Protein AF-A0AAU9J4I8-F1 (afdb_monomer_lite)

Foldseek 3Di:
DDDDDPDDPPPPPPPPVVVVVVVVVVVVVVVVVVVVVVVVVVVVVVVVVVVVVVVVVVVVVVVVVVVVVVVVVVVVVVVVVVVVVPPDDDDDDDPDVVVVVVVVVVVVVVVVVVVVVVVVVVVVVVVVVVVVVVVVVVVVVVVVVVVVVVVVVVVVVVVVVVVVVVVVVVVVVVVVCCCVPPVVVVVVVVVVVVVVVVVVVVVVVVVVVVVVVPDPPDPDDDDDDDDDDDDDDDDDDDDDDDDDDDDDPDPPPDPPDDDDDDDDDDDPDDDDDDDDDDDDDDDDDDDDDDDDDDDDDDDDDDDDPPDDDDPPDDDPPVPDD

Radius of gyration: 53.07 Å; chains: 1; bounding box: 119×91×148 Å

Structure (mmCIF, N/CA/C/O backbone):
data_AF-A0AAU9J4I8-F1
#
_entry.id   AF-A0AAU9J4I8-F1
#
loop_
_atom_site.group_PDB
_atom_site.id
_atom_site.type_symbol
_atom_site.label_atom_id
_atom_site.label_alt_id
_atom_site.label_comp_id
_atom_site.label_asym_id
_atom_site.label_entity_id
_atom_site.label_seq_id
_atom_site.pdbx_PDB_ins_code
_atom_site.Cartn_x
_atom_site.Cartn_y
_atom_site.Cartn_z
_atom_site.occupancy
_atom_site.B_iso_or_equiv
_atom_site.auth_seq_id
_atom_site.auth_comp_id
_atom_site.auth_asym_id
_atom_site.auth_atom_id
_atom_site.pdbx_PDB_model_num
ATOM 1 N N . MET A 1 1 ? 49.427 -38.115 -49.836 1.00 41.81 1 MET A N 1
A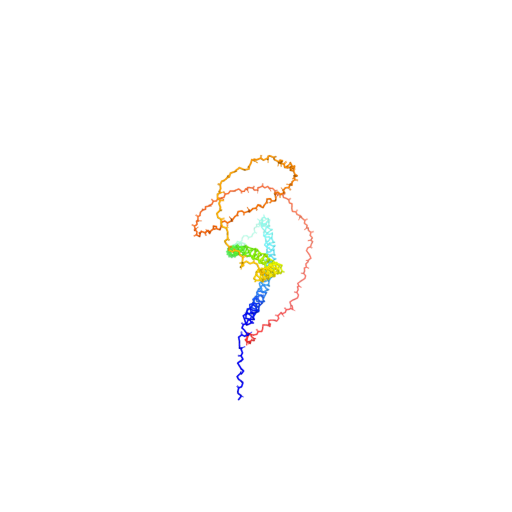TOM 2 C CA . MET A 1 1 ? 48.384 -37.080 -49.974 1.00 41.81 1 MET A CA 1
ATOM 3 C C . MET A 1 1 ? 47.528 -37.186 -48.731 1.00 41.81 1 MET A C 1
ATOM 5 O O . MET A 1 1 ? 46.551 -37.917 -48.728 1.00 41.81 1 MET A O 1
ATOM 9 N N . GLU A 1 2 ? 47.991 -36.561 -47.655 1.00 38.88 2 GLU A N 1
ATOM 10 C CA . GLU A 1 2 ? 47.257 -36.417 -46.399 1.00 38.88 2 GLU A CA 1
ATOM 11 C C . GLU A 1 2 ? 46.758 -34.975 -46.391 1.00 38.88 2 GLU A C 1
ATOM 13 O O . GLU A 1 2 ? 47.548 -34.040 -46.511 1.00 38.88 2 GLU A O 1
ATOM 18 N N . SER A 1 3 ? 45.442 -34.805 -46.421 1.00 50.66 3 SER A N 1
ATOM 19 C CA . SER A 1 3 ? 44.789 -33.503 -46.370 1.00 50.66 3 SER A CA 1
ATOM 20 C C . SER A 1 3 ? 44.394 -33.223 -44.927 1.00 50.66 3 SER A C 1
ATOM 22 O O . SER A 1 3 ? 43.387 -33.751 -44.452 1.00 50.66 3 SER A O 1
ATOM 24 N N . ASP A 1 4 ? 45.203 -32.398 -44.265 1.00 52.28 4 ASP A N 1
ATOM 25 C CA . ASP A 1 4 ? 44.882 -31.747 -42.999 1.00 52.28 4 ASP A CA 1
ATOM 26 C C . ASP A 1 4 ? 43.655 -30.846 -43.182 1.00 52.28 4 ASP A C 1
ATOM 28 O O . ASP A 1 4 ? 43.697 -29.817 -43.859 1.00 52.28 4 ASP A O 1
ATOM 32 N N . LEU A 1 5 ? 42.541 -31.250 -42.574 1.00 52.25 5 LEU A N 1
ATOM 33 C CA . LEU A 1 5 ? 41.371 -30.408 -42.362 1.00 52.25 5 LEU A CA 1
ATOM 34 C C . LEU A 1 5 ? 41.479 -29.810 -40.959 1.00 52.25 5 LEU A C 1
ATOM 36 O O . LEU A 1 5 ? 40.995 -30.381 -39.984 1.00 52.25 5 LEU A O 1
ATOM 40 N N . SER A 1 6 ? 42.133 -28.654 -40.860 1.00 49.31 6 SER A N 1
ATOM 41 C CA . SER A 1 6 ? 42.072 -27.805 -39.672 1.00 49.31 6 SER A CA 1
ATOM 42 C C . SER A 1 6 ? 40.659 -27.229 -39.549 1.00 49.31 6 SER A C 1
ATOM 44 O O . SER A 1 6 ? 40.281 -26.320 -40.292 1.00 49.31 6 SER A O 1
ATOM 46 N N . PHE A 1 7 ? 39.870 -27.801 -38.642 1.00 51.56 7 PHE A N 1
ATOM 47 C CA . PHE A 1 7 ? 38.553 -27.307 -38.256 1.00 51.56 7 PHE A CA 1
ATOM 48 C C . PHE A 1 7 ? 38.744 -26.088 -37.342 1.00 51.56 7 PHE A C 1
ATOM 50 O O . PHE A 1 7 ? 39.303 -26.198 -36.253 1.00 51.56 7 PHE A O 1
ATOM 57 N N . ASP A 1 8 ? 38.352 -24.914 -37.827 1.00 49.00 8 ASP A N 1
ATOM 58 C CA . ASP A 1 8 ? 38.457 -23.645 -37.109 1.00 49.00 8 ASP A CA 1
ATOM 59 C C . ASP A 1 8 ? 37.312 -23.542 -36.079 1.00 49.00 8 ASP A C 1
ATOM 61 O O . ASP A 1 8 ? 36.172 -23.217 -36.412 1.00 49.00 8 ASP A O 1
ATOM 65 N N . GLU A 1 9 ? 37.601 -23.878 -34.817 1.00 51.19 9 GLU A N 1
ATOM 66 C CA . GLU A 1 9 ? 36.662 -23.851 -33.677 1.00 51.19 9 GLU A CA 1
ATOM 67 C C . GLU A 1 9 ? 36.343 -22.434 -33.152 1.00 51.19 9 GLU A C 1
ATOM 69 O O . GLU A 1 9 ? 35.672 -22.271 -32.133 1.00 51.19 9 GLU A O 1
ATOM 74 N N . SER A 1 10 ? 36.774 -21.370 -33.830 1.00 50.25 10 SER A N 1
ATOM 75 C CA . SER A 1 10 ? 36.679 -20.007 -33.289 1.00 50.25 10 SER A CA 1
ATOM 76 C C . SER A 1 10 ? 35.316 -19.306 -33.468 1.00 50.25 10 SER A C 1
ATOM 78 O O . SER A 1 10 ? 35.136 -18.187 -32.988 1.00 50.25 10 SER A O 1
ATOM 80 N N . SER A 1 11 ? 34.310 -19.947 -34.083 1.00 47.94 11 SER A N 1
ATOM 81 C CA . SER A 1 11 ? 33.032 -19.288 -34.434 1.00 47.94 11 SER A CA 1
ATOM 82 C C . SER A 1 11 ? 31.837 -19.544 -33.490 1.00 47.94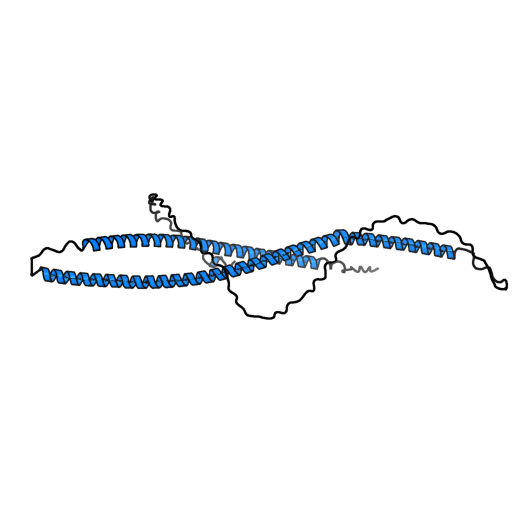 11 SER A C 1
ATOM 84 O O . SER A 1 11 ? 30.750 -19.025 -33.751 1.00 47.94 11 SER A O 1
ATOM 86 N N . PHE A 1 12 ? 31.981 -20.298 -32.393 1.00 47.97 12 PHE A N 1
ATOM 87 C CA . PHE A 1 12 ? 30.845 -20.688 -31.525 1.00 47.97 12 PHE A CA 1
ATOM 88 C C . PHE A 1 12 ? 30.787 -19.989 -30.147 1.00 47.97 12 PHE A C 1
ATOM 90 O O . PHE A 1 12 ? 30.071 -20.430 -29.253 1.00 47.97 12 PHE A O 1
ATOM 97 N N . GLY A 1 13 ? 31.509 -18.879 -29.959 1.00 48.59 13 GLY A N 1
ATOM 98 C CA . GLY A 1 13 ? 31.655 -18.222 -28.647 1.00 48.59 13 GLY A CA 1
ATOM 99 C C . GLY A 1 13 ? 30.624 -17.145 -28.270 1.00 48.59 13 GLY A C 1
ATOM 100 O O . GLY A 1 13 ? 30.670 -16.652 -27.149 1.00 48.59 13 GLY A O 1
ATOM 101 N N . PHE A 1 14 ? 29.704 -16.745 -29.160 1.00 47.91 14 PHE A N 1
ATOM 102 C CA . PHE A 1 14 ? 28.841 -15.566 -28.925 1.00 47.91 14 PHE A CA 1
ATOM 103 C C . PHE A 1 14 ? 27.408 -15.861 -28.429 1.00 47.91 14 PHE A C 1
ATOM 105 O O . PHE A 1 14 ? 26.709 -14.923 -28.054 1.00 47.91 14 PHE A O 1
ATOM 112 N N . SER A 1 15 ? 26.967 -17.127 -28.381 1.00 53.03 15 SER A N 1
ATOM 113 C CA . SER A 1 15 ? 25.598 -17.497 -27.944 1.00 53.03 15 SER A CA 1
ATOM 114 C C . SER A 1 15 ? 25.484 -17.772 -26.440 1.00 53.03 15 SER A C 1
ATOM 116 O O . SER A 1 15 ? 24.487 -17.418 -25.821 1.00 53.03 15 SER A O 1
ATOM 118 N N . GLN A 1 16 ? 26.517 -18.352 -25.817 1.00 55.66 16 GLN A N 1
ATOM 119 C CA . GLN A 1 16 ? 26.412 -18.883 -24.448 1.00 55.66 16 GLN A CA 1
ATOM 120 C C . GLN A 1 16 ? 26.160 -17.825 -23.363 1.00 55.66 16 GLN A C 1
ATOM 122 O O . GLN A 1 16 ? 25.514 -18.132 -22.366 1.00 55.66 16 GLN A O 1
ATOM 127 N N . GLY A 1 17 ? 26.646 -16.591 -23.535 1.00 57.78 17 GLY A N 1
ATOM 128 C CA . GLY A 1 17 ? 26.452 -15.524 -22.544 1.00 57.78 17 GLY A CA 1
ATOM 129 C C . GLY A 1 17 ? 25.010 -15.014 -22.478 1.00 57.78 17 GLY A C 1
ATOM 130 O O . GLY A 1 17 ? 24.476 -14.811 -21.393 1.00 57.78 17 GLY A O 1
ATOM 131 N N . VAL A 1 18 ? 24.355 -14.876 -23.636 1.00 61.72 18 VAL A N 1
ATOM 132 C CA . VAL A 1 18 ? 22.963 -14.402 -23.729 1.00 61.72 18 VAL A CA 1
ATOM 133 C C . VAL A 1 18 ? 21.996 -15.466 -23.207 1.00 61.72 18 VAL A C 1
ATOM 135 O O . VAL A 1 18 ? 21.042 -15.147 -22.499 1.00 61.72 18 VAL A O 1
ATOM 138 N N . ASP A 1 19 ? 22.281 -16.735 -23.500 1.00 73.62 19 ASP A N 1
ATOM 139 C CA . ASP A 1 19 ? 21.485 -17.861 -23.012 1.00 73.62 19 ASP A CA 1
ATOM 140 C C . ASP A 1 19 ? 21.612 -18.022 -21.487 1.00 73.62 19 ASP A C 1
ATOM 142 O O . ASP A 1 19 ? 20.628 -18.314 -20.807 1.00 73.62 19 ASP A O 1
ATOM 146 N N . HIS A 1 20 ? 22.796 -17.769 -20.919 1.00 74.88 20 HIS A N 1
ATOM 147 C CA . HIS A 1 20 ? 23.019 -17.836 -19.474 1.00 74.88 20 HIS A CA 1
ATOM 148 C C . HIS A 1 20 ? 22.271 -16.730 -18.708 1.00 74.88 20 HIS A C 1
ATOM 150 O O . HIS A 1 20 ? 21.687 -17.000 -17.655 1.00 74.88 20 HIS A O 1
ATOM 156 N N . ASP A 1 21 ? 22.246 -15.502 -19.231 1.00 83.62 21 ASP A N 1
ATOM 157 C CA . ASP A 1 21 ? 21.494 -14.397 -18.623 1.00 83.62 21 ASP A CA 1
ATOM 158 C C . ASP A 1 21 ? 19.979 -14.642 -18.680 1.00 83.62 21 ASP A C 1
ATOM 160 O O . ASP A 1 21 ? 19.282 -14.426 -17.688 1.00 83.62 21 ASP A O 1
ATOM 164 N N . LEU A 1 22 ? 19.475 -15.193 -19.790 1.00 86.69 22 LEU A N 1
ATOM 165 C CA . LEU A 1 22 ? 18.064 -15.560 -19.928 1.00 86.69 22 LEU A CA 1
ATOM 166 C C . LEU A 1 22 ? 17.663 -16.689 -18.965 1.00 86.69 22 LEU A C 1
ATOM 168 O O . LEU A 1 22 ? 16.592 -16.647 -18.358 1.00 86.69 22 LEU A O 1
ATOM 172 N N . ILE A 1 23 ? 18.519 -17.701 -18.796 1.00 88.75 23 ILE A N 1
ATOM 173 C CA . ILE A 1 23 ? 18.285 -18.786 -17.832 1.00 88.75 23 ILE A CA 1
ATOM 174 C C . ILE A 1 23 ? 18.239 -18.227 -16.407 1.00 88.75 23 ILE A C 1
ATOM 176 O O . ILE A 1 23 ? 17.365 -18.614 -15.628 1.00 88.75 23 ILE A O 1
ATOM 180 N N . LYS A 1 24 ? 19.135 -17.295 -16.070 1.00 91.06 24 LYS A N 1
ATOM 181 C CA . LYS A 1 24 ? 19.146 -16.641 -14.760 1.00 91.06 24 LYS A CA 1
ATOM 182 C C . LYS A 1 24 ? 17.864 -15.837 -14.519 1.00 91.06 24 LYS A C 1
ATOM 184 O O . LYS A 1 24 ? 17.240 -16.010 -13.475 1.00 91.06 24 LYS A O 1
ATOM 189 N N . GLU A 1 25 ? 17.422 -15.052 -15.502 1.00 92.62 25 GLU A N 1
ATOM 190 C CA . GLU A 1 25 ? 16.162 -14.300 -15.434 1.00 92.62 25 GLU A CA 1
ATOM 191 C C . GLU A 1 25 ? 14.950 -15.231 -15.243 1.00 92.62 25 GLU A C 1
ATOM 193 O O . GLU A 1 25 ? 14.076 -14.965 -14.420 1.00 92.62 25 GLU A O 1
ATOM 198 N N . LEU A 1 26 ? 14.907 -16.376 -15.932 1.00 92.31 26 LEU A N 1
ATOM 199 C CA . LEU A 1 26 ? 13.832 -17.363 -15.770 1.00 92.31 26 LEU A CA 1
ATOM 200 C C . LEU A 1 26 ? 13.809 -18.004 -14.376 1.00 92.31 26 LEU A C 1
ATOM 202 O O . LEU A 1 26 ? 12.728 -18.268 -13.838 1.00 92.31 26 LEU A O 1
ATOM 206 N N . VAL A 1 27 ? 14.978 -18.261 -13.787 1.00 93.31 27 VAL A N 1
ATOM 207 C CA . VAL A 1 27 ? 15.088 -18.775 -12.414 1.00 93.31 27 VAL A CA 1
ATOM 208 C C . VAL A 1 27 ? 14.599 -17.728 -11.413 1.00 93.31 27 VAL A C 1
ATOM 210 O O . VAL A 1 27 ? 13.781 -18.057 -10.552 1.00 93.31 27 VAL A O 1
ATOM 213 N N . GLU A 1 28 ? 15.015 -16.470 -11.569 1.00 94.94 28 GLU A N 1
ATOM 214 C CA . GLU A 1 28 ? 14.561 -15.357 -10.726 1.00 94.94 28 GLU A CA 1
ATOM 215 C C . GLU A 1 28 ? 13.041 -15.148 -10.844 1.00 94.94 28 GLU A C 1
ATOM 217 O O . GLU A 1 28 ? 12.348 -15.062 -9.831 1.00 94.94 28 GLU A O 1
ATOM 222 N N . LEU A 1 29 ? 12.474 -15.181 -12.056 1.00 93.88 29 LEU A N 1
ATOM 223 C CA . LEU A 1 29 ? 11.024 -15.088 -12.271 1.00 93.88 29 LEU A CA 1
ATOM 224 C C . LEU A 1 29 ? 10.254 -16.245 -11.622 1.00 93.88 29 LEU A C 1
ATOM 226 O O . LEU A 1 29 ? 9.166 -16.039 -11.073 1.00 93.88 29 LEU A O 1
ATOM 230 N N . ARG A 1 30 ? 10.800 -17.467 -11.664 1.00 94.25 30 ARG A N 1
ATOM 231 C CA . ARG A 1 30 ? 10.201 -18.623 -10.984 1.00 94.25 30 ARG A CA 1
ATOM 232 C C . ARG A 1 30 ? 10.220 -18.435 -9.468 1.00 94.25 30 ARG A C 1
ATOM 234 O O . ARG A 1 30 ? 9.209 -18.719 -8.827 1.00 94.25 30 ARG A O 1
ATOM 241 N N . GLN A 1 31 ? 11.324 -17.944 -8.910 1.00 95.31 31 GLN A N 1
ATOM 242 C CA . GLN A 1 31 ? 11.437 -17.673 -7.478 1.00 95.31 31 GLN A CA 1
ATOM 243 C C . GLN A 1 31 ? 10.453 -16.583 -7.040 1.00 95.31 31 GLN A C 1
ATOM 245 O O . GLN A 1 31 ? 9.646 -16.817 -6.145 1.00 95.31 31 GLN A O 1
ATOM 250 N N . MET A 1 32 ? 10.410 -15.462 -7.762 1.00 93.88 32 MET A N 1
ATOM 251 C CA . MET A 1 32 ? 9.464 -14.368 -7.516 1.00 93.88 32 MET A CA 1
ATOM 252 C C . MET A 1 32 ? 8.004 -14.834 -7.572 1.00 93.88 32 MET A C 1
ATOM 254 O O . MET A 1 32 ? 7.160 -14.368 -6.804 1.00 93.88 32 MET A O 1
ATOM 258 N N . ARG A 1 33 ? 7.679 -15.772 -8.471 1.00 94.50 33 ARG A N 1
ATOM 259 C CA . ARG A 1 33 ? 6.347 -16.382 -8.523 1.00 94.50 33 ARG A CA 1
ATOM 260 C C . ARG A 1 33 ? 6.061 -17.230 -7.281 1.00 94.50 33 ARG A C 1
ATOM 262 O O . ARG A 1 33 ? 4.964 -17.119 -6.738 1.00 94.50 33 ARG A O 1
ATOM 269 N N . GLY A 1 34 ? 7.024 -18.032 -6.827 1.00 95.88 34 GLY A N 1
ATOM 270 C CA . GLY A 1 34 ? 6.907 -18.806 -5.588 1.00 95.88 34 GLY A CA 1
ATOM 271 C C . GLY A 1 34 ? 6.694 -17.910 -4.365 1.00 95.88 34 GLY A C 1
ATOM 272 O O . GLY A 1 34 ? 5.760 -18.130 -3.593 1.00 95.88 34 GLY A O 1
ATOM 273 N N . ASP A 1 35 ? 7.480 -16.839 -4.250 1.00 93.62 35 ASP A N 1
ATOM 274 C CA . ASP A 1 35 ? 7.366 -15.859 -3.167 1.00 93.62 35 ASP A CA 1
ATOM 275 C C . ASP A 1 35 ? 6.008 -15.150 -3.194 1.00 93.62 35 ASP A C 1
ATOM 277 O O . ASP A 1 35 ? 5.354 -14.997 -2.160 1.00 93.62 35 ASP A O 1
ATOM 281 N N . ARG A 1 36 ? 5.517 -14.790 -4.387 1.00 95.94 36 ARG A N 1
ATOM 282 C CA . ARG A 1 36 ? 4.176 -14.218 -4.563 1.00 95.94 36 ARG A CA 1
ATOM 283 C C . ARG A 1 36 ? 3.076 -15.183 -4.123 1.00 95.94 36 ARG A C 1
ATOM 285 O O . ARG A 1 36 ? 2.135 -14.762 -3.456 1.00 95.94 36 ARG A O 1
ATOM 292 N N . GLU A 1 37 ? 3.158 -16.456 -4.498 1.00 95.31 37 GLU A N 1
ATOM 293 C CA . GLU A 1 37 ? 2.171 -17.470 -4.107 1.00 95.31 37 GLU A CA 1
ATOM 294 C C . GLU A 1 37 ? 2.203 -17.742 -2.592 1.00 95.31 37 GLU A C 1
ATOM 296 O O . GLU A 1 37 ? 1.152 -17.941 -1.978 1.00 95.31 37 GLU A O 1
ATOM 301 N N . SER A 1 38 ? 3.384 -17.695 -1.970 1.00 95.00 38 SER A N 1
ATOM 302 C CA . SER A 1 38 ? 3.546 -17.762 -0.512 1.00 95.00 38 SER A CA 1
ATOM 303 C C . SER A 1 38 ? 2.905 -16.556 0.188 1.00 95.00 38 SER A C 1
ATOM 305 O O . SER A 1 38 ? 2.094 -16.719 1.102 1.00 95.00 38 SER A O 1
ATOM 307 N N . LEU A 1 39 ? 3.171 -15.340 -0.301 1.00 95.44 39 LEU A N 1
ATOM 308 C CA . LEU A 1 39 ? 2.569 -14.104 0.211 1.00 95.44 39 LEU A CA 1
ATOM 309 C C . LEU A 1 39 ? 1.044 -14.084 0.070 1.00 95.44 39 LEU A C 1
ATOM 311 O O . LEU A 1 39 ? 0.347 -13.601 0.958 1.00 95.44 39 LEU A O 1
ATOM 315 N N . LEU A 1 40 ? 0.501 -14.621 -1.023 1.00 95.75 40 LEU A N 1
ATOM 316 C CA . LEU A 1 40 ? -0.949 -14.731 -1.195 1.00 95.75 40 LEU A CA 1
ATOM 317 C C . LEU A 1 40 ? -1.574 -15.679 -0.165 1.00 95.75 40 LEU A C 1
ATOM 319 O O . LEU A 1 40 ? -2.627 -15.361 0.388 1.00 95.75 40 LEU A O 1
ATOM 323 N N . ARG A 1 41 ? -0.918 -16.808 0.136 1.00 95.06 41 ARG A N 1
ATOM 324 C CA . ARG A 1 41 ? -1.380 -17.744 1.173 1.00 95.06 41 ARG A CA 1
ATOM 325 C C . ARG A 1 41 ? -1.359 -17.112 2.563 1.00 95.06 41 ARG A C 1
ATOM 327 O O . ARG A 1 41 ? -2.353 -17.201 3.281 1.00 95.06 41 ARG A O 1
ATOM 334 N N . THR A 1 42 ? -0.274 -16.429 2.928 1.00 93.94 42 THR A N 1
ATOM 335 C CA . THR A 1 42 ? -0.174 -15.754 4.235 1.00 93.94 42 THR A CA 1
ATOM 336 C C . THR A 1 42 ? -1.160 -14.593 4.357 1.00 93.94 42 THR A C 1
ATOM 338 O O . THR A 1 42 ? -1.804 -14.443 5.393 1.00 93.94 42 THR A O 1
ATOM 341 N N . ASN A 1 43 ? -1.367 -13.815 3.291 1.00 96.31 43 ASN A N 1
ATOM 342 C CA . ASN A 1 43 ? -2.380 -12.760 3.266 1.00 96.31 43 ASN A CA 1
ATOM 343 C C . ASN A 1 43 ? -3.796 -13.327 3.466 1.00 96.31 43 ASN A C 1
ATOM 345 O O . ASN A 1 43 ? -4.541 -12.829 4.308 1.00 96.31 43 ASN A O 1
ATOM 349 N N . HIS A 1 44 ? -4.143 -14.414 2.768 1.00 94.81 44 HIS A N 1
ATOM 350 C CA . HIS A 1 44 ? -5.440 -15.073 2.930 1.00 94.81 44 HIS A CA 1
ATOM 351 C C . HIS A 1 44 ? -5.662 -15.596 4.359 1.00 94.81 44 HIS A C 1
ATOM 353 O O . HIS A 1 44 ? -6.756 -15.460 4.916 1.00 94.81 44 HIS A O 1
ATOM 359 N N . TYR A 1 45 ? -4.611 -16.136 4.979 1.00 96.38 45 TYR A N 1
ATOM 360 C CA . TYR A 1 45 ? -4.635 -16.547 6.380 1.00 96.38 45 TYR A CA 1
ATOM 361 C C . TYR A 1 45 ? -4.923 -15.367 7.318 1.00 96.38 45 TYR A C 1
ATOM 363 O O . TYR A 1 45 ? -5.853 -15.437 8.123 1.00 96.38 45 TYR A O 1
ATOM 371 N N . TYR A 1 46 ? -4.201 -14.251 7.178 1.00 96.06 46 TYR A N 1
ATOM 372 C CA . TYR A 1 46 ? -4.438 -13.065 8.005 1.00 96.06 46 TYR A CA 1
ATOM 373 C C . TYR A 1 46 ? -5.817 -12.443 7.770 1.00 96.06 46 TYR A C 1
ATOM 375 O O . TYR A 1 46 ? -6.463 -12.030 8.729 1.00 96.06 46 TYR A O 1
ATOM 383 N N . ALA A 1 47 ? -6.309 -12.427 6.529 1.00 93.44 47 ALA A N 1
ATOM 384 C CA . ALA A 1 47 ? -7.661 -11.970 6.220 1.00 93.44 47 ALA A CA 1
ATOM 385 C C . ALA A 1 47 ? -8.727 -12.822 6.932 1.00 93.44 47 ALA A C 1
ATOM 387 O O . ALA A 1 47 ? -9.678 -12.286 7.501 1.00 93.44 47 ALA A O 1
ATOM 388 N N . SER A 1 48 ? -8.535 -14.143 6.969 1.00 93.25 48 SER A N 1
ATOM 389 C CA . SER A 1 48 ? -9.433 -15.067 7.671 1.00 93.25 48 SER A CA 1
ATOM 390 C C . SER A 1 48 ? -9.396 -14.854 9.188 1.00 93.25 48 SER A C 1
ATOM 392 O O . SER A 1 48 ? -10.444 -14.808 9.833 1.00 93.25 48 SER A O 1
ATOM 394 N N . GLN A 1 49 ? -8.206 -14.650 9.764 1.00 95.56 49 GLN A N 1
ATOM 395 C CA . GLN A 1 49 ? -8.066 -14.322 11.186 1.00 95.56 49 GLN A CA 1
ATOM 396 C C . GLN A 1 49 ? -8.737 -12.995 11.548 1.00 95.56 49 GLN A C 1
ATOM 398 O O . GLN A 1 49 ? -9.437 -12.920 12.557 1.00 95.56 49 GLN A O 1
ATOM 403 N N . LEU A 1 50 ? -8.551 -11.958 10.725 1.00 92.81 50 LEU A N 1
ATOM 404 C CA . LEU A 1 50 ? -9.192 -10.658 10.921 1.00 92.81 50 LEU A CA 1
ATOM 405 C C . LEU A 1 50 ? -10.713 -10.792 10.905 1.00 92.81 50 LEU A C 1
ATOM 407 O O . LEU A 1 50 ? -11.366 -10.316 11.830 1.00 92.81 50 LEU A O 1
ATOM 411 N N . SER A 1 51 ? -11.264 -11.520 9.933 1.00 93.50 51 SER A N 1
ATOM 412 C CA . SER A 1 51 ? -12.704 -11.780 9.870 1.00 93.50 51 SER A CA 1
ATOM 413 C C . SER A 1 51 ? -13.214 -12.515 11.119 1.00 93.50 51 SER A C 1
ATOM 415 O O . SER A 1 51 ? -14.228 -12.124 11.699 1.00 93.50 51 SER A O 1
ATOM 417 N N . GLY A 1 52 ? -12.481 -13.520 11.612 1.00 93.38 52 GLY A N 1
ATOM 418 C CA . GLY A 1 52 ? -12.826 -14.213 12.858 1.00 93.38 52 GLY A CA 1
ATOM 419 C C . GLY A 1 52 ? -12.820 -13.291 14.084 1.00 93.38 52 GLY A C 1
ATOM 420 O O . GLY A 1 52 ? -13.727 -13.343 14.919 1.00 93.38 52 GLY A O 1
ATOM 421 N N . LEU A 1 53 ? -11.835 -12.394 14.181 1.00 94.69 53 LEU A N 1
ATOM 422 C CA . LEU A 1 53 ? -11.764 -11.402 15.256 1.00 94.69 53 LEU A CA 1
ATOM 423 C C . LEU A 1 53 ? -12.892 -10.364 15.163 1.00 94.69 53 LEU A C 1
ATOM 425 O O . LEU A 1 53 ? -13.457 -9.992 16.190 1.00 94.69 53 LEU A O 1
ATOM 429 N N . GLU A 1 54 ? -13.268 -9.927 13.962 1.00 94.12 54 GLU A N 1
ATOM 430 C CA . GLU A 1 54 ? -14.392 -9.006 13.740 1.00 94.12 54 GLU A CA 1
ATOM 431 C C . GLU A 1 54 ? -15.730 -9.606 14.189 1.00 94.12 54 GLU A C 1
ATOM 433 O O . GLU A 1 54 ? -16.531 -8.933 14.856 1.00 94.12 54 GLU A O 1
ATOM 438 N N . VAL A 1 55 ? -15.954 -10.892 13.894 1.00 94.62 55 VAL A N 1
ATOM 439 C CA . VAL A 1 55 ? -17.114 -11.641 14.396 1.00 94.62 55 VAL A CA 1
ATOM 440 C C . VAL A 1 55 ? -17.079 -11.684 15.920 1.00 94.62 55 VAL A C 1
ATOM 442 O O . VAL A 1 55 ? -18.057 -11.301 16.566 1.00 94.62 55 VAL A O 1
ATOM 445 N N . ARG A 1 56 ? -15.933 -12.033 16.517 1.00 95.25 56 ARG A N 1
ATOM 446 C CA . ARG A 1 56 ? -15.803 -12.109 17.977 1.00 95.25 56 ARG A CA 1
ATOM 447 C C . ARG A 1 56 ? -16.040 -10.765 18.667 1.00 95.25 56 ARG A C 1
ATOM 449 O O . ARG A 1 56 ? -16.674 -10.714 19.720 1.00 95.25 56 ARG A O 1
ATOM 456 N N . ILE A 1 57 ? -15.574 -9.666 18.076 1.00 94.75 57 ILE A N 1
ATOM 457 C CA . ILE A 1 57 ? -15.841 -8.306 18.566 1.00 94.75 57 ILE A CA 1
ATOM 458 C C . ILE A 1 57 ? -17.342 -8.007 18.532 1.00 94.75 57 ILE A C 1
ATOM 460 O O . ILE A 1 57 ? -17.875 -7.418 19.473 1.00 94.75 57 ILE A O 1
ATOM 464 N N . SER A 1 58 ? -18.028 -8.409 17.465 1.00 93.50 58 SER A N 1
ATOM 465 C CA . SER A 1 58 ? -19.470 -8.199 17.310 1.00 93.50 58 SER A CA 1
ATOM 466 C C . SER A 1 58 ? -20.275 -9.000 18.340 1.00 93.50 58 SER A C 1
ATOM 468 O O . SER A 1 58 ? -21.184 -8.455 18.967 1.00 93.50 58 SER A O 1
ATOM 470 N N . GLU A 1 59 ? -19.888 -10.252 18.595 1.00 93.00 59 GLU A N 1
ATOM 471 C CA . GLU A 1 59 ? -20.470 -11.089 19.652 1.00 93.00 59 GLU A CA 1
ATOM 472 C C . GLU A 1 59 ? -20.278 -10.483 21.046 1.00 93.00 59 GLU A C 1
ATOM 474 O O . GLU A 1 59 ? -21.229 -10.387 21.824 1.00 93.00 59 GLU A O 1
ATOM 479 N N . LEU A 1 60 ? -19.055 -10.045 21.367 1.00 92.94 60 LEU A N 1
ATOM 480 C CA . LEU A 1 60 ? -18.744 -9.448 22.667 1.00 92.94 60 LEU A CA 1
ATOM 481 C C . LEU A 1 60 ? -19.510 -8.143 22.890 1.00 92.94 60 LEU A C 1
ATOM 483 O O . LEU A 1 60 ? -19.993 -7.909 23.996 1.00 92.94 60 LEU A O 1
ATOM 487 N N . LYS A 1 61 ? -19.678 -7.319 21.849 1.00 95.06 61 LYS A N 1
ATOM 488 C CA . LYS A 1 61 ? -20.517 -6.114 21.915 1.00 95.06 61 LYS A CA 1
ATOM 489 C C . LYS A 1 61 ? -21.972 -6.459 22.231 1.00 95.06 61 LYS A C 1
ATOM 491 O O . LYS A 1 61 ? -22.527 -5.898 23.168 1.00 95.06 61 LYS A O 1
ATOM 496 N N . ALA A 1 62 ? -22.554 -7.428 21.522 1.00 92.69 62 ALA A N 1
ATOM 497 C CA . ALA A 1 62 ? -23.931 -7.856 21.767 1.00 92.69 62 ALA A CA 1
ATOM 498 C C . ALA A 1 62 ? -24.126 -8.424 23.186 1.00 92.69 62 ALA A C 1
ATOM 500 O O . ALA A 1 62 ? -25.140 -8.157 23.834 1.00 92.69 62 ALA A O 1
ATOM 501 N N . LEU A 1 63 ? -23.146 -9.180 23.693 1.00 95.62 63 LEU A N 1
ATOM 502 C CA . LEU A 1 63 ? -23.173 -9.708 25.057 1.00 95.62 63 LEU A CA 1
ATOM 503 C C . LEU A 1 63 ? -23.086 -8.585 26.097 1.00 95.62 63 LEU A C 1
ATOM 505 O O . LEU A 1 63 ? -23.819 -8.616 27.088 1.00 95.62 63 LEU A O 1
ATOM 509 N N . ASN A 1 64 ? -22.232 -7.588 25.862 1.00 92.44 64 ASN A N 1
ATOM 510 C CA . ASN A 1 64 ? -22.097 -6.439 26.749 1.00 92.44 64 ASN A CA 1
ATOM 511 C C . ASN A 1 64 ? -23.400 -5.623 26.808 1.00 92.44 64 ASN A C 1
ATOM 513 O O . ASN A 1 64 ? -23.908 -5.358 27.895 1.00 92.44 64 ASN A O 1
ATOM 517 N N . ASP A 1 65 ? -24.019 -5.353 25.655 1.00 92.06 65 ASP A N 1
ATOM 518 C CA . ASP A 1 65 ? -25.309 -4.656 25.574 1.00 92.06 65 ASP A CA 1
ATOM 519 C C . ASP A 1 65 ? -26.426 -5.424 26.307 1.00 92.06 65 ASP A C 1
ATOM 521 O O . ASP A 1 65 ? -27.252 -4.842 27.021 1.00 92.06 65 ASP A O 1
ATOM 525 N N . ALA A 1 66 ? -26.447 -6.756 26.181 1.00 91.69 66 ALA A N 1
ATOM 526 C CA . ALA A 1 66 ? -27.397 -7.604 26.897 1.00 91.69 66 ALA A CA 1
ATOM 527 C C . ALA A 1 66 ? -27.203 -7.531 28.422 1.00 91.69 66 ALA A C 1
ATOM 529 O O . ALA A 1 66 ? -28.186 -7.491 29.173 1.00 91.69 66 ALA A O 1
ATOM 530 N N . LYS A 1 67 ? -25.949 -7.479 28.886 1.00 93.00 67 LYS A N 1
ATOM 531 C CA . LYS A 1 67 ? -25.616 -7.348 30.309 1.00 93.00 67 LYS A CA 1
ATOM 532 C C . LYS A 1 67 ? -25.928 -5.960 30.855 1.00 93.00 67 LYS A C 1
ATOM 534 O O . LYS A 1 67 ? -26.516 -5.865 31.931 1.00 93.00 67 LYS A O 1
ATOM 539 N N . ASP A 1 68 ? -25.674 -4.898 30.101 1.00 92.31 68 ASP A N 1
ATOM 540 C CA . ASP A 1 68 ? -26.061 -3.535 30.485 1.00 92.31 68 ASP A CA 1
ATOM 541 C C . ASP A 1 68 ? -27.584 -3.378 30.620 1.00 92.31 68 ASP A C 1
ATOM 543 O O . ASP A 1 68 ? -28.087 -2.711 31.540 1.00 92.31 68 ASP A O 1
ATOM 547 N N . LEU A 1 69 ? -28.349 -4.056 29.758 1.00 94.19 69 LEU A N 1
ATOM 548 C CA . LEU A 1 69 ? -29.804 -4.125 29.877 1.00 94.19 69 LEU A CA 1
ATOM 549 C C . LEU A 1 69 ? -30.235 -4.866 31.154 1.00 94.19 69 LEU A C 1
ATOM 551 O O . LEU A 1 69 ? -31.155 -4.423 31.849 1.00 94.19 69 LEU A O 1
ATOM 555 N N . GLU A 1 70 ? -29.591 -5.989 31.477 1.00 92.50 70 GLU A N 1
ATOM 556 C CA . GLU A 1 70 ? -29.844 -6.759 32.700 1.00 92.50 70 GLU A CA 1
ATOM 557 C C . GLU A 1 70 ? -29.543 -5.931 33.957 1.00 92.50 70 GLU A C 1
ATOM 559 O O . GLU A 1 70 ? -30.401 -5.812 34.837 1.00 92.50 70 GLU A O 1
ATOM 564 N N . ILE A 1 71 ? -28.392 -5.256 33.996 1.00 90.12 71 ILE A N 1
ATOM 565 C CA . ILE A 1 71 ? -28.007 -4.337 35.074 1.00 90.12 71 ILE A CA 1
ATOM 566 C C . ILE A 1 71 ? -29.052 -3.228 35.226 1.00 90.12 71 ILE A C 1
ATOM 568 O O . ILE A 1 71 ? -29.480 -2.917 36.339 1.00 90.12 71 ILE A O 1
ATOM 572 N N . SER A 1 72 ? -29.520 -2.646 34.122 1.00 91.00 72 SER A N 1
ATOM 573 C CA . SER A 1 72 ? -30.549 -1.600 34.144 1.00 91.00 72 SER A CA 1
ATOM 574 C C . SER A 1 72 ? -31.889 -2.106 34.697 1.00 91.00 72 SER A C 1
ATOM 576 O O . SER A 1 72 ? -32.546 -1.409 35.483 1.00 91.00 72 SER A O 1
ATOM 578 N N . LYS A 1 73 ? -32.284 -3.342 34.357 1.00 91.75 73 LYS A N 1
ATOM 579 C CA . LYS A 1 73 ? -33.472 -4.016 34.915 1.00 91.75 73 LYS A CA 1
ATOM 580 C C . LYS A 1 73 ? -33.324 -4.287 36.413 1.00 91.75 73 LYS A C 1
ATOM 582 O O . LYS A 1 73 ? -34.267 -4.070 37.173 1.00 91.75 73 LYS A O 1
ATOM 587 N N . LEU A 1 74 ? -32.155 -4.742 36.856 1.00 90.19 74 LEU A N 1
ATOM 588 C CA . LEU A 1 74 ? -31.884 -4.988 38.273 1.00 90.19 74 LEU A CA 1
ATOM 589 C C . LEU A 1 74 ? -31.864 -3.680 39.071 1.00 90.19 74 LEU A C 1
ATOM 591 O O . LEU A 1 74 ? -32.535 -3.590 40.095 1.00 90.19 74 LEU A O 1
ATOM 595 N N . LYS A 1 75 ? -31.226 -2.621 38.557 1.00 89.25 75 LYS A N 1
ATOM 596 C CA . LYS A 1 75 ? -31.241 -1.278 39.167 1.00 89.25 75 LYS A CA 1
ATOM 597 C C . LYS A 1 75 ? -32.656 -0.717 39.316 1.00 89.25 75 LYS A C 1
ATOM 599 O O . LYS A 1 75 ? -32.982 -0.122 40.342 1.00 89.25 75 LYS A O 1
ATOM 604 N N . THR A 1 76 ? -33.519 -0.910 38.317 1.00 87.62 76 THR A N 1
ATOM 605 C CA . THR A 1 76 ? -34.926 -0.482 38.411 1.00 87.62 76 THR A CA 1
ATOM 606 C C . THR A 1 76 ? -35.724 -1.315 39.409 1.00 87.62 76 THR A C 1
ATOM 608 O O . THR A 1 76 ? -36.525 -0.742 40.148 1.00 87.62 76 THR A O 1
ATOM 611 N N . LYS A 1 77 ? -35.503 -2.635 39.485 1.00 88.62 77 LYS A N 1
ATOM 612 C CA . LYS A 1 77 ? -36.090 -3.479 40.542 1.00 88.62 77 LYS A CA 1
ATOM 613 C C . LYS A 1 77 ? -35.638 -3.023 41.930 1.00 88.62 77 LYS A C 1
ATOM 615 O O . LYS A 1 77 ? -36.491 -2.794 42.780 1.00 88.62 77 LYS A O 1
ATOM 620 N N . LEU A 1 78 ? -34.338 -2.809 42.128 1.00 85.06 78 LEU A N 1
ATOM 621 C CA . LEU A 1 78 ? -33.766 -2.346 43.394 1.00 85.06 78 LEU A CA 1
ATOM 622 C C . LEU A 1 78 ? -34.383 -1.012 43.835 1.00 85.06 78 LEU A C 1
ATOM 624 O O . LEU A 1 78 ? -34.839 -0.886 44.966 1.00 85.06 78 LEU A O 1
ATOM 628 N N . ARG A 1 79 ? -34.515 -0.048 42.912 1.00 82.00 79 ARG A N 1
ATOM 629 C CA . ARG A 1 79 ? -35.185 1.232 43.193 1.00 82.00 79 ARG A CA 1
ATOM 630 C C . ARG A 1 79 ? -36.642 1.043 43.637 1.00 82.00 79 ARG A C 1
ATOM 632 O O . ARG A 1 79 ? -37.070 1.717 44.566 1.00 82.00 79 ARG A O 1
ATOM 639 N N . LYS A 1 80 ? -37.392 0.131 43.000 1.00 81.81 80 LYS A N 1
ATOM 640 C CA . LYS A 1 80 ? -38.784 -0.186 43.379 1.00 81.81 80 LYS A CA 1
ATOM 641 C C . LYS A 1 80 ? -38.884 -0.815 44.772 1.00 81.81 80 LYS A C 1
ATOM 643 O O . LYS A 1 80 ? -39.849 -0.537 45.483 1.00 81.81 80 LYS A O 1
ATOM 648 N N . PHE A 1 81 ? -37.911 -1.641 45.157 1.00 78.06 81 PHE A N 1
ATOM 649 C CA . PHE A 1 81 ? -37.831 -2.201 46.508 1.00 78.06 81 PHE A CA 1
ATOM 650 C C . PHE A 1 81 ? -37.503 -1.122 47.546 1.00 78.06 81 PHE A C 1
ATOM 652 O O . PHE A 1 81 ? -38.249 -0.994 48.513 1.00 78.06 81 PHE A O 1
ATOM 659 N N . SER A 1 82 ? -36.503 -0.264 47.305 1.00 75.50 82 SER A N 1
ATOM 660 C CA . SER A 1 82 ? -36.212 0.870 48.202 1.00 75.50 82 SER A CA 1
ATOM 661 C C . SER A 1 82 ? -37.393 1.828 48.369 1.00 75.50 82 SER A C 1
ATOM 663 O O . SER A 1 82 ? -37.590 2.347 49.459 1.00 75.50 82 SER A O 1
ATOM 665 N N . SER A 1 83 ? -38.209 2.050 47.332 1.00 69.31 83 SER A N 1
ATOM 666 C CA . SER A 1 83 ? -39.406 2.899 47.447 1.00 69.31 83 SER A CA 1
ATOM 667 C C . SER A 1 83 ? -40.586 2.238 48.170 1.00 69.31 83 SER A C 1
ATOM 669 O O . SER A 1 83 ? -41.519 2.935 48.543 1.00 69.31 83 SER A O 1
ATOM 671 N N . ARG A 1 84 ? -40.584 0.908 48.341 1.00 61.56 84 ARG A N 1
ATOM 672 C CA . ARG A 1 84 ? -41.629 0.173 49.079 1.00 61.56 84 ARG A CA 1
ATOM 673 C C . ARG A 1 84 ? -41.300 -0.014 50.562 1.00 61.56 84 ARG A C 1
ATOM 675 O O . ARG A 1 84 ? -42.211 -0.241 51.345 1.00 61.56 84 ARG A O 1
ATOM 682 N N . GLY A 1 85 ? -40.031 0.111 50.950 1.00 53.06 85 GLY A N 1
ATOM 683 C CA . GLY A 1 85 ? -39.579 -0.046 52.336 1.00 53.06 85 GLY A CA 1
ATOM 684 C C . GLY A 1 85 ? -39.921 1.112 53.284 1.00 53.06 85 GLY A C 1
ATOM 685 O O . GLY A 1 85 ? -39.521 1.055 54.438 1.00 53.06 85 GLY A O 1
ATOM 686 N N . SER A 1 86 ? -40.630 2.160 52.840 1.00 47.38 86 SER A N 1
ATOM 687 C CA . SER A 1 86 ? -40.950 3.333 53.676 1.00 47.38 86 SER A CA 1
ATOM 688 C C . SER A 1 86 ? -42.416 3.452 54.120 1.00 47.38 86 SER A C 1
ATOM 690 O O . SER A 1 86 ? -42.750 4.444 54.760 1.00 47.38 86 SER A O 1
ATOM 692 N N . GLU A 1 87 ? -43.298 2.495 53.798 1.00 45.38 87 GLU A N 1
ATOM 693 C CA . GLU A 1 87 ? -44.746 2.603 54.099 1.00 45.38 87 GLU A CA 1
ATOM 694 C C . GLU A 1 87 ? -45.343 1.478 54.956 1.00 45.38 87 GLU A C 1
ATOM 696 O O . GLU A 1 87 ? -46.511 1.552 55.331 1.00 45.38 87 GLU A O 1
ATOM 701 N N . THR A 1 88 ? -44.572 0.471 55.356 1.00 48.59 88 THR A N 1
ATOM 702 C CA . THR A 1 88 ? -45.086 -0.605 56.214 1.00 48.59 88 THR A CA 1
ATOM 703 C C . THR A 1 88 ? -44.177 -0.820 57.401 1.00 48.59 88 THR A C 1
ATOM 705 O O . THR A 1 88 ? -43.343 -1.710 57.361 1.00 48.59 88 THR A O 1
ATOM 708 N N . GLU A 1 89 ? -44.355 -0.014 58.448 1.00 42.53 89 GLU A N 1
ATOM 709 C CA . GLU A 1 89 ? -44.056 -0.430 59.824 1.00 42.53 89 GLU A CA 1
ATOM 710 C C . GLU A 1 89 ? -44.694 0.532 60.839 1.00 42.53 89 GLU A C 1
ATOM 712 O O . GLU A 1 89 ? -44.057 1.368 61.477 1.00 42.53 89 GLU A O 1
ATOM 717 N N . ARG A 1 90 ? -46.017 0.412 60.985 1.00 49.62 90 ARG A N 1
ATOM 718 C CA . ARG A 1 90 ? -46.726 0.751 62.222 1.00 49.62 90 ARG A CA 1
ATOM 719 C C . ARG A 1 90 ? -47.867 -0.234 62.419 1.00 49.62 90 ARG A C 1
ATOM 721 O O . ARG A 1 90 ? -48.986 0.051 62.022 1.00 49.62 90 ARG A O 1
ATOM 728 N N . GLU A 1 91 ? -47.596 -1.345 63.096 1.00 44.09 91 GLU A N 1
ATOM 729 C CA . GLU A 1 91 ? -48.602 -1.905 63.994 1.00 44.09 91 GLU A CA 1
ATOM 730 C C . GLU A 1 91 ? -47.965 -2.696 65.136 1.00 44.09 91 GLU A C 1
ATOM 732 O O . GLU A 1 91 ? -47.036 -3.481 64.972 1.00 44.09 91 GLU A O 1
ATOM 737 N N . SER A 1 92 ? -48.436 -2.357 66.330 1.00 46.00 92 SER A N 1
ATOM 738 C CA . SER A 1 92 ? -47.884 -2.688 67.634 1.00 46.00 92 SER A CA 1
ATOM 739 C C . SER A 1 92 ? -48.611 -3.890 68.246 1.00 46.00 92 SER A C 1
ATOM 741 O O . SER A 1 92 ? -49.755 -4.176 67.907 1.00 46.00 92 SER A O 1
ATOM 743 N N . THR A 1 93 ? -47.968 -4.491 69.253 1.00 45.72 93 THR A N 1
ATOM 744 C CA . THR A 1 93 ? -48.502 -5.378 70.311 1.00 45.72 93 THR A CA 1
ATOM 745 C C . THR A 1 93 ? -48.611 -6.894 70.060 1.00 45.72 93 THR A C 1
ATOM 747 O O . THR A 1 93 ? -49.690 -7.452 69.895 1.00 45.72 93 THR A O 1
ATOM 750 N N . ARG A 1 94 ? -47.487 -7.612 70.254 1.00 42.28 94 ARG A N 1
ATOM 751 C CA . ARG A 1 94 ? -47.461 -8.907 70.981 1.00 42.28 94 ARG A CA 1
ATOM 752 C C . ARG A 1 94 ? -46.058 -9.200 71.547 1.00 42.28 94 ARG A C 1
ATOM 754 O O . ARG A 1 94 ? -45.279 -9.998 71.028 1.00 42.28 94 ARG A O 1
ATOM 761 N N . GLY A 1 95 ? -45.708 -8.466 72.603 1.00 49.28 95 GLY A N 1
ATOM 762 C CA . GLY A 1 95 ? -44.398 -8.498 73.253 1.00 49.28 95 GLY A CA 1
ATOM 763 C C . GLY A 1 95 ? -44.186 -9.745 74.111 1.00 49.28 95 GLY A C 1
ATOM 764 O O . GLY A 1 95 ? -44.646 -9.795 75.242 1.00 49.28 95 GLY A O 1
ATOM 765 N N . SER A 1 96 ? -43.499 -10.737 73.551 1.00 43.50 96 SER A N 1
ATOM 766 C CA . SER A 1 96 ? -42.465 -11.549 74.231 1.00 43.50 96 SER A CA 1
ATOM 767 C C . SER A 1 96 ? -41.913 -12.633 73.297 1.00 43.50 96 SER A C 1
ATOM 769 O O . SER A 1 96 ? -40.741 -12.967 73.385 1.00 43.50 96 SER A O 1
ATOM 771 N N . PHE A 1 97 ? -42.702 -13.093 72.319 1.00 45.94 97 PHE A N 1
ATOM 772 C CA . PHE A 1 97 ? -42.240 -13.986 71.241 1.00 45.94 97 PHE A CA 1
ATOM 773 C C . PHE A 1 97 ? -41.702 -13.236 70.006 1.00 45.94 97 PHE A C 1
ATOM 775 O O . PHE A 1 97 ? -40.959 -13.797 69.207 1.00 45.94 97 PHE A O 1
ATOM 782 N N . SER A 1 98 ? -42.063 -11.958 69.852 1.00 50.50 98 SER A N 1
ATOM 783 C CA . SER A 1 98 ? -41.708 -11.135 68.686 1.00 50.50 98 SER A CA 1
ATOM 784 C C . SER A 1 98 ? -40.280 -10.580 68.729 1.00 50.50 98 SER A C 1
ATOM 786 O O . SER A 1 98 ? -39.685 -10.373 67.678 1.00 50.50 98 SER A O 1
ATOM 788 N N . LEU A 1 99 ? -39.718 -10.365 69.923 1.00 50.31 99 LEU A N 1
ATOM 789 C CA . LEU A 1 99 ? -38.376 -9.789 70.093 1.00 50.31 99 LEU A CA 1
ATOM 790 C C . LEU A 1 99 ? -37.278 -10.769 69.660 1.00 50.31 99 LEU A C 1
ATOM 792 O O . LEU A 1 99 ? -36.355 -10.381 68.960 1.00 50.31 99 LEU A O 1
ATOM 796 N N . HIS A 1 100 ? -37.430 -12.060 69.969 1.00 51.97 100 HIS A N 1
ATOM 797 C CA . HIS A 1 100 ? -36.513 -13.088 69.466 1.00 51.97 100 HIS A CA 1
ATOM 798 C C . HIS A 1 100 ? -36.645 -13.337 67.965 1.00 51.97 100 HIS A C 1
ATOM 800 O O . HIS A 1 100 ? -35.662 -13.708 67.338 1.00 51.97 100 HIS A O 1
ATOM 806 N N . LYS A 1 101 ? -37.821 -13.106 67.370 1.00 54.91 101 LYS A N 1
ATOM 807 C CA . LYS A 1 101 ? -37.996 -13.224 65.920 1.00 54.91 101 LYS A CA 1
ATOM 808 C C . LYS A 1 101 ? -37.375 -12.036 65.175 1.00 54.91 101 LYS A C 1
ATOM 810 O O . LYS A 1 101 ? -36.680 -12.261 64.195 1.00 54.91 101 LYS A O 1
ATOM 815 N N . GLN A 1 102 ? -37.539 -10.813 65.685 1.00 57.53 102 GLN A N 1
ATOM 816 C CA . GLN A 1 102 ? -36.890 -9.619 65.130 1.00 57.53 102 GLN A CA 1
ATOM 817 C C . GLN A 1 102 ? -35.367 -9.636 65.301 1.00 57.53 102 GLN A C 1
ATOM 819 O O . GLN A 1 102 ? -34.667 -9.328 64.346 1.00 57.53 102 GLN A O 1
ATOM 824 N N . ASP A 1 103 ? -34.835 -10.049 66.456 1.00 57.81 103 ASP A N 1
ATOM 825 C CA . ASP A 1 103 ? -33.379 -10.177 66.640 1.00 57.81 103 ASP A CA 1
ATOM 826 C C . ASP A 1 103 ? -32.777 -11.294 65.769 1.00 57.81 103 ASP A C 1
ATOM 828 O O . ASP A 1 103 ? -31.632 -11.191 65.325 1.00 57.81 103 ASP A O 1
ATOM 832 N N . PHE A 1 104 ? -33.539 -12.361 65.501 1.00 58.97 104 PHE A N 1
ATOM 833 C CA . PHE A 1 104 ? -33.125 -13.450 64.614 1.00 58.97 104 PHE A CA 1
ATOM 834 C C . PHE A 1 104 ? -33.178 -13.038 63.135 1.00 58.97 104 PHE A C 1
ATOM 836 O O . PHE A 1 104 ? -32.211 -13.265 62.415 1.00 58.97 104 PHE A O 1
ATOM 843 N N . GLU A 1 105 ? -34.249 -12.377 62.688 1.00 58.09 105 GLU A N 1
ATOM 844 C CA . GLU A 1 105 ? -34.378 -11.839 61.323 1.00 58.09 105 GLU A CA 1
ATOM 845 C C . GLU A 1 105 ? -33.388 -10.692 61.056 1.00 58.09 105 GLU A C 1
ATOM 847 O O . GLU A 1 105 ? -32.821 -10.627 59.970 1.00 58.09 105 GLU A O 1
ATOM 852 N N . ALA A 1 106 ? -33.095 -9.839 62.045 1.00 61.19 106 ALA A N 1
ATOM 853 C CA . ALA A 1 106 ? -32.093 -8.780 61.923 1.00 61.19 106 ALA A CA 1
ATOM 854 C C . ALA A 1 106 ? -30.662 -9.334 61.840 1.00 61.19 106 ALA A C 1
ATOM 856 O O . ALA A 1 106 ? -29.858 -8.822 61.067 1.00 61.19 106 ALA A O 1
ATOM 857 N N . ARG A 1 107 ? -30.335 -10.401 62.587 1.00 61.44 107 ARG A N 1
ATOM 858 C CA . ARG A 1 107 ? -29.031 -11.081 62.473 1.00 61.44 107 ARG A CA 1
ATOM 859 C C . ARG A 1 107 ? -28.878 -11.828 61.146 1.00 61.44 107 ARG A C 1
ATOM 861 O O . ARG A 1 107 ? -27.841 -11.689 60.511 1.00 61.44 107 ARG A O 1
ATOM 868 N N . PHE A 1 108 ? -29.907 -12.550 60.695 1.00 60.38 108 PHE A N 1
ATOM 869 C CA . PHE A 1 108 ? -29.882 -13.227 59.391 1.00 60.38 108 PHE A CA 1
ATOM 870 C C . PHE A 1 108 ? -29.839 -12.243 58.214 1.00 60.38 108 PHE A C 1
ATOM 872 O O . PHE A 1 108 ? -29.087 -12.464 57.271 1.00 60.38 108 PHE A O 1
ATOM 879 N N . GLY A 1 109 ? -30.587 -11.137 58.281 1.00 63.25 109 GLY A N 1
ATOM 880 C CA . GLY A 1 109 ? -30.548 -10.086 57.261 1.00 63.25 109 GLY A CA 1
ATOM 881 C C . GLY A 1 109 ? -29.206 -9.351 57.212 1.00 63.25 109 GLY A C 1
ATOM 882 O O . GLY A 1 109 ? -28.739 -9.010 56.130 1.00 63.25 109 GLY A O 1
ATOM 883 N N . PHE A 1 110 ? -28.547 -9.165 58.359 1.00 65.19 110 PHE A N 1
ATOM 884 C CA . PHE A 1 110 ? -27.214 -8.561 58.427 1.00 65.19 110 PHE A CA 1
ATOM 885 C C . PHE A 1 110 ? -26.129 -9.476 57.837 1.00 65.19 110 PHE A C 1
ATOM 887 O O . PHE A 1 110 ? -25.260 -9.001 57.105 1.00 65.19 110 PHE A O 1
ATOM 894 N N . ASP A 1 111 ? -26.203 -10.785 58.094 1.00 72.81 111 ASP A N 1
ATOM 895 C CA . ASP A 1 111 ? -25.293 -11.771 57.495 1.00 72.81 111 ASP A CA 1
ATOM 896 C C . ASP A 1 111 ? -25.505 -11.891 55.973 1.00 72.81 111 ASP A C 1
ATOM 898 O O . ASP A 1 111 ? -24.542 -11.994 55.207 1.00 72.81 111 ASP A O 1
ATOM 902 N N . GLU A 1 112 ? -26.754 -11.807 55.506 1.00 77.56 112 GLU A N 1
ATOM 903 C CA . GLU A 1 112 ? -27.090 -11.817 54.078 1.00 77.56 112 GLU A CA 1
ATOM 904 C C . GLU A 1 112 ? -26.637 -10.522 53.372 1.00 77.56 112 GLU A C 1
ATOM 906 O O . GLU A 1 112 ? -26.098 -10.566 52.264 1.00 77.56 112 GLU A O 1
ATOM 911 N N . GLU A 1 113 ? -26.756 -9.366 54.029 1.00 80.56 113 GLU A N 1
ATOM 912 C CA . GLU A 1 113 ? -26.266 -8.081 53.516 1.00 80.56 113 GLU A CA 1
ATOM 913 C C . GLU A 1 113 ? -24.729 -8.003 53.500 1.00 80.56 113 GLU A C 1
ATOM 915 O O . GLU A 1 113 ? -24.144 -7.469 52.551 1.00 80.56 113 GLU A O 1
ATOM 920 N N . GLN A 1 114 ? -24.045 -8.573 54.499 1.00 80.12 114 GLN A N 1
ATOM 921 C CA . GLN A 1 114 ? -22.586 -8.714 54.473 1.00 80.12 114 GLN A CA 1
ATOM 922 C C . GLN A 1 114 ? -22.127 -9.644 53.348 1.00 80.12 114 GLN A C 1
ATOM 924 O O . GLN A 1 114 ? -21.197 -9.303 52.617 1.00 80.12 114 GLN A O 1
ATOM 929 N N . SER A 1 115 ? -22.806 -10.778 53.166 1.00 81.12 115 SER A N 1
ATOM 930 C CA . SER A 1 115 ? -22.567 -11.707 52.059 1.00 81.12 115 SER A CA 1
ATOM 931 C C . SER A 1 115 ? -22.696 -11.010 50.700 1.00 81.12 115 SER A C 1
ATOM 933 O O . SER A 1 115 ? -21.796 -11.113 49.863 1.00 81.12 115 SER A O 1
ATOM 935 N N . GLN A 1 116 ? -23.771 -10.248 50.487 1.00 85.75 116 GLN A N 1
ATOM 936 C CA . GLN A 1 116 ? -23.980 -9.508 49.242 1.00 85.75 116 GLN A CA 1
ATOM 937 C C . GLN A 1 116 ? -22.934 -8.408 49.035 1.00 85.75 116 GLN A C 1
ATOM 939 O O . GLN A 1 116 ? -22.436 -8.243 47.920 1.00 85.75 116 GLN A O 1
ATOM 944 N N . ASN A 1 117 ? -22.558 -7.681 50.090 1.00 82.50 117 ASN A N 1
ATOM 945 C CA . ASN A 1 117 ? -21.491 -6.683 50.007 1.00 82.50 117 ASN A CA 1
ATOM 946 C C . ASN A 1 117 ? -20.139 -7.307 49.655 1.00 82.50 117 ASN A C 1
ATOM 948 O O . ASN A 1 117 ? -19.398 -6.736 48.854 1.00 82.50 117 ASN A O 1
ATOM 952 N N . GLU A 1 118 ? -19.823 -8.481 50.201 1.00 88.62 118 GLU A N 1
ATOM 953 C CA . GLU A 1 118 ? -18.580 -9.182 49.882 1.00 88.62 118 GLU A CA 1
ATOM 954 C C . GLU A 1 118 ? -18.581 -9.689 48.431 1.00 88.62 118 GLU A C 1
ATOM 956 O O . GLU A 1 118 ? -17.597 -9.503 47.715 1.00 88.62 118 GLU A O 1
ATOM 961 N N . ILE A 1 119 ? -19.710 -10.212 47.935 1.00 90.56 119 ILE A N 1
ATOM 962 C CA . ILE A 1 119 ? -19.876 -10.580 46.516 1.00 90.56 119 ILE A CA 1
ATOM 963 C C . ILE A 1 119 ? -19.666 -9.359 45.611 1.00 90.56 119 ILE A C 1
ATOM 965 O O . ILE A 1 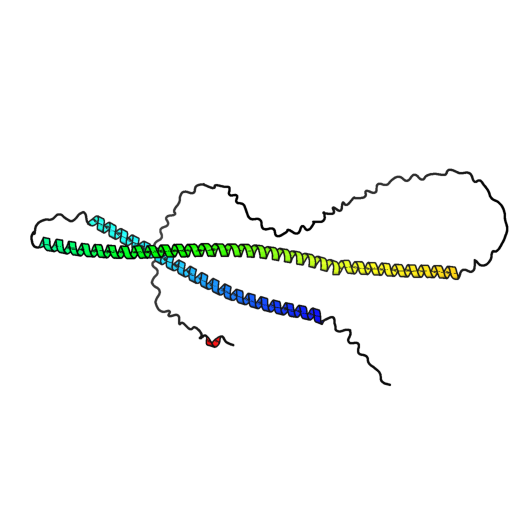119 ? -18.874 -9.416 44.669 1.00 90.56 119 ILE A O 1
ATOM 969 N N . LEU A 1 120 ? -20.309 -8.230 45.923 1.00 90.75 120 LEU A N 1
ATOM 970 C CA . LEU A 1 120 ? -20.154 -6.984 45.166 1.00 90.75 120 LEU A CA 1
ATOM 971 C C . LEU A 1 120 ? -18.717 -6.457 45.212 1.00 90.75 120 LEU A C 1
ATOM 973 O O . LEU A 1 120 ? -18.228 -5.887 44.234 1.00 90.75 120 LEU A O 1
ATOM 977 N N . ARG A 1 121 ? -18.015 -6.650 46.330 1.00 91.44 121 ARG A N 1
ATOM 978 C CA . ARG A 1 121 ? -16.611 -6.265 46.478 1.00 91.44 121 ARG A CA 1
ATOM 979 C C . ARG A 1 121 ? -15.703 -7.120 45.596 1.00 91.44 121 ARG A C 1
ATOM 981 O O . ARG A 1 121 ? -14.837 -6.562 44.917 1.00 91.44 121 ARG A O 1
ATOM 988 N N . ILE A 1 122 ? -15.923 -8.434 45.566 1.00 93.06 122 ILE A N 1
ATOM 989 C CA . ILE A 1 122 ? -15.204 -9.371 44.692 1.00 93.06 122 ILE A CA 1
ATOM 990 C C . ILE A 1 122 ? -15.470 -9.032 43.221 1.00 93.06 122 ILE A C 1
ATOM 992 O O . ILE A 1 122 ? -14.535 -8.937 42.425 1.00 93.06 122 ILE A O 1
ATOM 996 N N . GLU A 1 123 ? -16.725 -8.774 42.859 1.00 93.00 123 GLU A N 1
ATOM 997 C CA . GLU A 1 123 ? -17.108 -8.423 41.492 1.00 93.00 123 GLU A CA 1
ATOM 998 C C . GLU A 1 123 ? -16.533 -7.061 41.068 1.00 93.00 123 GLU A C 1
ATOM 1000 O O . GLU A 1 123 ? -15.982 -6.927 39.975 1.00 93.00 123 GLU A O 1
ATOM 1005 N N . SER A 1 124 ? -16.529 -6.071 41.965 1.00 87.56 124 SER A N 1
ATOM 1006 C CA . SER A 1 124 ? -15.871 -4.775 41.751 1.00 87.56 124 SER A CA 1
ATOM 1007 C C . SER A 1 124 ? -14.361 -4.921 41.545 1.00 87.56 124 SER A C 1
ATOM 1009 O O . SER A 1 124 ? -13.786 -4.272 40.667 1.00 87.56 124 SER A O 1
ATOM 1011 N N . ALA A 1 125 ? -13.699 -5.786 42.318 1.00 92.69 125 ALA A N 1
ATOM 1012 C CA . ALA A 1 125 ? -12.276 -6.070 42.148 1.00 92.69 125 ALA A CA 1
ATOM 1013 C C . ALA A 1 125 ? -11.992 -6.755 40.802 1.00 92.69 125 ALA A C 1
ATOM 1015 O O . ALA A 1 125 ? -11.070 -6.345 40.093 1.00 92.69 125 ALA A O 1
ATOM 1016 N N . ARG A 1 126 ? -12.821 -7.730 40.409 1.00 93.06 126 ARG A N 1
ATOM 1017 C CA . ARG A 1 126 ? -12.730 -8.402 39.107 1.00 93.06 126 ARG A CA 1
ATOM 1018 C C . ARG A 1 126 ? -12.894 -7.416 37.948 1.00 93.06 126 ARG A C 1
ATOM 1020 O O . ARG A 1 126 ? -12.043 -7.387 37.063 1.00 93.06 126 ARG A O 1
ATOM 1027 N N . LEU A 1 127 ? -13.926 -6.571 37.981 1.00 93.00 127 LEU A N 1
ATOM 1028 C CA . LEU A 1 127 ? -14.175 -5.566 36.941 1.00 93.00 127 LEU A CA 1
ATOM 1029 C C . LEU A 1 127 ? -13.034 -4.548 36.837 1.00 93.00 127 LEU A C 1
ATOM 1031 O O . LEU A 1 127 ? -12.657 -4.150 35.739 1.00 93.00 127 LEU A O 1
ATOM 1035 N N . LYS A 1 128 ? -12.429 -4.143 37.961 1.00 92.06 128 LYS A N 1
ATOM 1036 C CA . LYS A 1 128 ? -11.243 -3.267 37.940 1.00 92.06 128 LYS A CA 1
ATOM 1037 C C . LYS A 1 128 ? -10.060 -3.920 37.230 1.00 92.06 128 LYS A C 1
ATOM 1039 O O . LYS A 1 128 ? -9.354 -3.238 36.489 1.00 92.06 128 LYS A O 1
ATOM 1044 N N . LEU A 1 129 ? -9.854 -5.215 37.451 1.00 93.25 129 LEU A N 1
ATOM 1045 C CA . LEU A 1 129 ? -8.781 -5.980 36.821 1.00 93.25 129 LEU A CA 1
ATOM 1046 C C . LEU A 1 129 ? -9.033 -6.136 35.314 1.00 93.25 129 LEU A C 1
ATOM 1048 O O . LEU A 1 129 ? -8.128 -5.932 34.509 1.00 93.25 129 LEU A O 1
ATOM 1052 N N . GLU A 1 130 ? -10.282 -6.382 34.923 1.00 94.06 130 GLU A N 1
ATOM 1053 C CA . GLU A 1 130 ? -10.702 -6.455 33.521 1.00 94.06 130 GLU A CA 1
ATOM 1054 C C . GLU A 1 130 ? -10.544 -5.111 32.793 1.00 94.06 130 GLU A C 1
ATOM 1056 O O . GLU A 1 130 ? -9.999 -5.062 31.692 1.00 94.06 130 GLU A O 1
ATOM 1061 N N . VAL A 1 131 ? -10.899 -3.994 33.440 1.00 93.88 131 VAL A N 1
ATOM 1062 C CA . VAL A 1 131 ? -10.657 -2.643 32.905 1.00 93.88 131 VAL A CA 1
ATOM 1063 C C . VAL A 1 131 ? -9.162 -2.350 32.769 1.00 93.88 131 VAL A C 1
ATOM 1065 O O . VAL A 1 131 ? -8.751 -1.722 31.794 1.00 93.88 131 VAL A O 1
ATOM 1068 N N . ALA A 1 132 ? -8.336 -2.774 33.729 1.00 92.25 132 ALA A N 1
ATOM 1069 C CA . ALA A 1 132 ? -6.888 -2.609 33.639 1.00 92.25 132 ALA A CA 1
ATOM 1070 C C . ALA A 1 132 ? -6.311 -3.396 32.453 1.00 92.25 132 ALA A C 1
ATOM 1072 O O . ALA A 1 132 ? -5.538 -2.837 31.677 1.00 92.25 132 ALA A O 1
ATOM 1073 N N . LYS A 1 133 ? -6.758 -4.642 32.259 1.00 94.25 133 LYS A N 1
ATOM 1074 C CA . LYS A 1 133 ? -6.374 -5.465 31.109 1.00 94.25 133 LYS A CA 1
ATOM 1075 C C . LYS A 1 133 ? -6.800 -4.825 29.786 1.00 94.25 133 LYS A C 1
ATOM 1077 O O . LYS A 1 133 ? -5.966 -4.637 28.913 1.00 94.25 133 LYS A O 1
ATOM 1082 N N . ALA A 1 134 ? -8.052 -4.383 29.671 1.00 91.88 134 ALA A N 1
ATOM 1083 C CA . ALA A 1 134 ? -8.549 -3.731 28.459 1.00 91.88 134 ALA A CA 1
ATOM 1084 C C . ALA A 1 134 ? -7.792 -2.431 28.127 1.00 91.88 134 ALA A C 1
ATOM 1086 O O . ALA A 1 134 ? -7.600 -2.100 26.959 1.00 91.88 134 ALA A O 1
ATOM 1087 N N . LYS A 1 135 ? -7.344 -1.683 29.145 1.00 93.12 135 LYS A N 1
ATOM 1088 C CA . LYS A 1 135 ? -6.487 -0.504 28.946 1.00 93.12 135 LYS A CA 1
ATOM 1089 C C . LYS A 1 135 ? -5.107 -0.877 28.415 1.00 93.12 135 LYS A C 1
ATOM 1091 O O . LYS A 1 135 ? -4.611 -0.164 27.547 1.00 93.12 135 LYS A O 1
ATOM 1096 N N . GLN A 1 136 ? -4.518 -1.956 28.925 1.00 93.12 136 GLN A N 1
ATOM 1097 C CA . GLN A 1 136 ? -3.240 -2.457 28.432 1.00 93.12 136 GLN A CA 1
ATOM 1098 C C . GLN A 1 136 ? -3.371 -2.922 26.982 1.00 93.12 136 GLN A C 1
ATOM 1100 O O . GLN A 1 136 ? -2.672 -2.402 26.122 1.00 93.12 136 GLN A O 1
ATOM 1105 N N . ASP A 1 137 ? -4.350 -3.783 26.695 1.00 92.31 137 ASP A N 1
ATOM 1106 C CA . ASP A 1 137 ? -4.599 -4.291 25.345 1.00 92.31 137 ASP A CA 1
ATOM 1107 C C . ASP A 1 137 ? -4.813 -3.130 24.359 1.00 92.31 137 ASP A C 1
ATOM 1109 O O . ASP A 1 137 ? -4.265 -3.124 23.259 1.00 92.31 137 ASP A O 1
ATOM 1113 N N . LYS A 1 138 ? -5.563 -2.095 24.763 1.00 93.56 138 LYS A N 1
ATOM 1114 C CA . LYS A 1 138 ? -5.748 -0.885 23.953 1.00 93.56 138 LYS A CA 1
ATOM 1115 C C . LYS A 1 138 ? -4.423 -0.169 23.662 1.00 93.56 138 LYS A C 1
ATOM 1117 O O . LYS A 1 138 ? -4.218 0.251 22.527 1.00 93.56 138 LYS A O 1
ATOM 1122 N N . SER A 1 139 ? -3.555 -0.017 24.660 1.00 93.31 139 SER A N 1
ATOM 1123 C CA . SER A 1 139 ? -2.233 0.598 24.484 1.00 93.31 139 SER A CA 1
ATOM 1124 C C . SER A 1 139 ? -1.386 -0.187 23.480 1.00 93.31 139 SER A C 1
ATOM 1126 O O . SER A 1 139 ? -0.823 0.404 22.561 1.00 93.31 139 SER A O 1
ATOM 1128 N N . ASP A 1 140 ? -1.361 -1.514 23.607 1.00 92.31 140 ASP A N 1
ATOM 1129 C CA . ASP A 1 140 ? -0.585 -2.397 22.732 1.00 92.31 140 ASP A CA 1
ATOM 1130 C C . ASP A 1 140 ? -1.111 -2.351 21.283 1.00 92.31 140 ASP A C 1
ATOM 1132 O O . ASP A 1 140 ? -0.339 -2.337 20.320 1.00 92.31 140 ASP A O 1
ATOM 1136 N N . TRP A 1 141 ? -2.436 -2.279 21.103 1.00 91.81 141 TRP A N 1
ATOM 1137 C CA . TRP A 1 141 ? -3.055 -2.105 19.786 1.00 91.81 141 TRP A CA 1
ATOM 1138 C C . TRP A 1 141 ? -2.762 -0.736 19.167 1.00 91.81 141 TRP A C 1
ATOM 1140 O O . TRP A 1 141 ? -2.520 -0.657 17.962 1.00 91.81 141 TRP A O 1
ATOM 1150 N N . GLU A 1 142 ? -2.757 0.340 19.957 1.00 94.00 142 GLU A N 1
ATOM 1151 C CA . GLU A 1 142 ? -2.390 1.676 19.474 1.00 94.00 142 GLU A CA 1
ATOM 1152 C C . GLU A 1 142 ? -0.917 1.742 19.040 1.00 94.00 142 GLU A C 1
ATOM 1154 O O . GLU A 1 142 ? -0.605 2.385 18.036 1.00 94.00 142 GLU A O 1
ATOM 1159 N N . GLU A 1 143 ? -0.014 1.062 19.750 1.00 93.00 143 GLU A N 1
ATOM 1160 C CA . GLU A 1 143 ? 1.399 0.960 19.372 1.00 93.00 143 GLU A CA 1
ATOM 1161 C C . GLU A 1 143 ? 1.581 0.178 18.066 1.00 93.00 143 GLU A C 1
ATOM 1163 O O . GLU A 1 143 ? 2.173 0.700 17.118 1.00 93.00 143 GLU A O 1
ATOM 1168 N N . LYS A 1 144 ? 0.964 -1.006 17.950 1.00 94.62 144 LYS A N 1
ATOM 1169 C CA . LYS A 1 144 ? 0.970 -1.785 16.699 1.00 94.62 144 LYS A CA 1
ATOM 1170 C C . LYS A 1 144 ? 0.370 -1.008 15.531 1.00 94.62 144 LYS A C 1
ATOM 1172 O O . LYS A 1 144 ? 0.889 -1.059 14.420 1.00 94.62 144 LYS A O 1
ATOM 1177 N N . SER A 1 145 ? -0.706 -0.259 15.766 1.00 92.38 145 SER A N 1
ATOM 1178 C CA . SER A 1 145 ? -1.328 0.566 14.728 1.00 92.38 145 SER A CA 1
ATOM 1179 C C . SER A 1 145 ? -0.385 1.660 14.223 1.00 92.38 145 SER A C 1
ATOM 1181 O O . SER A 1 145 ? -0.370 1.938 13.022 1.00 92.38 145 SER A O 1
ATOM 1183 N N . LYS A 1 146 ? 0.403 2.283 15.108 1.00 93.50 146 LYS A N 1
ATOM 1184 C CA . LYS A 1 146 ? 1.415 3.273 14.710 1.00 93.50 146 LYS A CA 1
ATOM 1185 C C . LYS A 1 146 ? 2.532 2.626 13.897 1.00 93.50 146 LYS A C 1
ATOM 1187 O O . LYS A 1 146 ? 2.862 3.146 12.837 1.00 93.50 146 LYS A O 1
ATOM 1192 N N . GLU A 1 147 ? 3.038 1.477 14.341 1.00 93.25 147 GLU A N 1
ATOM 1193 C CA . GLU A 1 147 ? 4.083 0.731 13.629 1.00 93.25 147 GLU A CA 1
ATOM 1194 C C . GLU A 1 147 ? 3.632 0.326 12.215 1.00 93.25 147 GLU A C 1
ATOM 1196 O O . GLU A 1 147 ? 4.368 0.498 11.244 1.00 93.25 147 GLU A O 1
ATOM 1201 N N . VAL A 1 148 ? 2.396 -0.165 12.069 1.00 93.50 148 VAL A N 1
ATOM 1202 C CA . VAL A 1 148 ? 1.822 -0.498 10.755 1.00 93.50 148 VAL A CA 1
ATOM 1203 C C . VAL A 1 148 ? 1.726 0.743 9.870 1.00 93.50 148 VAL A C 1
ATOM 1205 O O . VAL A 1 148 ? 2.096 0.684 8.701 1.00 93.50 148 VAL A O 1
ATOM 1208 N N . THR A 1 149 ? 1.282 1.874 10.421 1.00 92.88 149 THR A N 1
ATOM 1209 C CA . THR A 1 149 ? 1.170 3.132 9.666 1.00 92.88 149 THR A CA 1
ATOM 1210 C C . THR A 1 149 ? 2.538 3.610 9.172 1.00 92.88 149 THR A C 1
ATOM 1212 O O . THR A 1 149 ? 2.675 4.032 8.027 1.00 92.88 149 THR A O 1
ATOM 1215 N N . GLU A 1 150 ? 3.572 3.505 10.007 1.00 93.69 150 GLU A N 1
ATOM 1216 C CA . GLU A 1 150 ? 4.942 3.849 9.624 1.00 93.69 150 GLU A CA 1
ATOM 1217 C C . GLU A 1 150 ? 5.465 2.939 8.504 1.00 93.69 150 GLU A C 1
ATOM 1219 O O . GLU A 1 150 ? 5.989 3.433 7.505 1.00 93.69 150 GLU A O 1
ATOM 1224 N N . LYS A 1 151 ? 5.244 1.622 8.609 1.00 94.25 151 LYS A N 1
ATOM 1225 C CA . LYS A 1 151 ? 5.615 0.665 7.554 1.00 94.25 151 LYS A CA 1
ATOM 1226 C C . LYS A 1 151 ? 4.894 0.941 6.235 1.00 94.25 151 LYS A C 1
ATOM 1228 O O . LYS A 1 151 ? 5.523 0.855 5.184 1.00 94.25 151 LYS A O 1
ATOM 1233 N N . VAL A 1 152 ? 3.608 1.296 6.277 1.00 94.94 152 VAL A N 1
ATOM 1234 C CA . VAL A 1 152 ? 2.839 1.671 5.079 1.00 94.94 152 VAL A CA 1
ATOM 1235 C C . VAL A 1 152 ? 3.449 2.900 4.410 1.00 94.94 152 VAL A C 1
ATOM 1237 O O . VAL A 1 152 ? 3.724 2.851 3.216 1.00 94.94 152 VAL A O 1
ATOM 1240 N N . ASN A 1 153 ? 3.764 3.952 5.169 1.00 92.44 153 ASN A N 1
ATOM 1241 C CA . ASN A 1 153 ? 4.384 5.159 4.612 1.00 92.44 153 ASN A CA 1
ATOM 1242 C C . ASN A 1 153 ? 5.748 4.867 3.959 1.00 92.44 153 ASN A C 1
ATOM 1244 O O . ASN A 1 153 ? 6.061 5.407 2.897 1.00 92.44 153 ASN A O 1
ATOM 1248 N N . ILE A 1 154 ? 6.561 3.996 4.571 1.00 93.56 154 ILE A N 1
ATOM 1249 C CA . ILE A 1 154 ? 7.846 3.572 3.998 1.00 93.56 154 ILE A CA 1
ATOM 1250 C C . ILE A 1 154 ? 7.619 2.831 2.674 1.00 93.56 154 ILE A C 1
ATOM 1252 O O . ILE A 1 154 ? 8.261 3.159 1.676 1.00 93.56 154 ILE A O 1
ATOM 1256 N N . LEU A 1 155 ? 6.684 1.877 2.638 1.00 93.06 155 LEU A N 1
ATOM 1257 C CA . LEU A 1 155 ? 6.361 1.127 1.421 1.00 93.06 155 LEU A CA 1
ATOM 1258 C C . LEU A 1 155 ? 5.809 2.026 0.309 1.00 93.06 155 LEU A C 1
ATOM 1260 O O . LEU A 1 155 ? 6.176 1.846 -0.850 1.00 93.06 155 LEU A O 1
ATOM 1264 N N . GLU A 1 156 ? 4.982 3.017 0.642 1.00 93.88 156 GLU A N 1
ATOM 1265 C CA . GLU A 1 156 ? 4.482 3.999 -0.326 1.00 93.88 156 GLU A CA 1
ATOM 1266 C C . GLU A 1 156 ? 5.618 4.828 -0.934 1.00 93.88 156 GLU A C 1
ATOM 1268 O O . GLU A 1 156 ? 5.658 5.015 -2.152 1.00 93.88 156 GLU A O 1
ATOM 1273 N N . SER A 1 157 ? 6.574 5.281 -0.114 1.00 92.62 157 SER A N 1
ATOM 1274 C CA . SER A 1 157 ? 7.747 6.005 -0.620 1.00 92.62 157 SER A CA 1
ATOM 1275 C C . SER A 1 157 ? 8.619 5.137 -1.533 1.00 92.62 157 SER A C 1
ATOM 1277 O O . SER A 1 157 ? 8.969 5.569 -2.629 1.00 92.62 157 SER A O 1
ATOM 1279 N N . ALA A 1 158 ? 8.874 3.883 -1.148 1.00 92.56 158 ALA A N 1
ATOM 1280 C CA . ALA A 1 158 ? 9.653 2.946 -1.952 1.00 92.56 158 ALA A CA 1
ATOM 1281 C C . ALA A 1 158 ? 8.968 2.603 -3.287 1.00 92.56 158 ALA A C 1
ATOM 1283 O O . ALA A 1 158 ? 9.635 2.517 -4.317 1.00 92.56 158 ALA A O 1
ATOM 1284 N N . ASN A 1 159 ? 7.640 2.445 -3.298 1.00 93.12 159 ASN A N 1
ATOM 1285 C CA . ASN A 1 159 ? 6.888 2.225 -4.535 1.00 93.12 159 ASN A CA 1
ATOM 1286 C C . ASN A 1 159 ? 7.008 3.408 -5.493 1.00 93.12 159 ASN A C 1
ATOM 1288 O O . ASN A 1 159 ? 7.194 3.207 -6.690 1.00 93.12 159 ASN A O 1
ATOM 1292 N N . LYS A 1 160 ? 6.941 4.636 -4.975 1.00 95.31 160 LYS A N 1
ATOM 1293 C CA . LYS A 1 160 ? 7.107 5.834 -5.798 1.00 95.31 160 LYS A CA 1
ATOM 1294 C C . LYS A 1 160 ? 8.502 5.905 -6.424 1.00 95.31 160 LYS A C 1
ATOM 1296 O O . LYS A 1 160 ? 8.621 6.177 -7.615 1.00 95.31 160 LYS A O 1
ATOM 1301 N N . ASP A 1 161 ? 9.540 5.594 -5.649 1.00 93.25 161 ASP A N 1
ATOM 1302 C CA . ASP A 1 161 ? 10.915 5.549 -6.155 1.00 93.25 161 ASP A CA 1
ATOM 1303 C C . ASP A 1 161 ? 11.082 4.479 -7.248 1.00 93.25 161 ASP A C 1
ATOM 1305 O O . ASP A 1 161 ? 11.755 4.711 -8.254 1.00 93.25 161 ASP A O 1
ATOM 1309 N N . LEU A 1 162 ? 10.440 3.316 -7.089 1.00 94.44 162 LEU A N 1
ATOM 1310 C CA . LEU A 1 162 ? 10.428 2.260 -8.106 1.00 94.44 162 LEU A CA 1
ATOM 1311 C C . LEU A 1 162 ? 9.697 2.691 -9.384 1.00 94.44 162 LEU A C 1
ATOM 1313 O O . LEU A 1 162 ? 10.178 2.411 -10.483 1.00 94.44 162 LEU A O 1
ATOM 1317 N N . GLU A 1 163 ? 8.566 3.387 -9.269 1.00 94.88 163 GLU A N 1
ATOM 1318 C CA . GLU A 1 163 ? 7.844 3.937 -10.423 1.00 94.88 163 GLU A CA 1
ATOM 1319 C C . GLU A 1 163 ? 8.691 4.961 -11.192 1.00 94.88 163 GLU A C 1
ATOM 1321 O O . GLU A 1 163 ? 8.746 4.919 -12.427 1.00 94.88 163 GLU A O 1
ATOM 1326 N N . ASP A 1 164 ? 9.399 5.841 -10.480 1.00 93.75 164 ASP A N 1
ATOM 1327 C CA . ASP A 1 164 ? 10.301 6.827 -11.081 1.00 93.75 164 ASP A CA 1
ATOM 1328 C C . ASP A 1 164 ? 11.498 6.147 -11.771 1.00 93.75 164 ASP A C 1
ATOM 1330 O O . ASP A 1 164 ? 11.865 6.508 -12.894 1.00 93.75 164 ASP A O 1
ATOM 1334 N N . GLN A 1 165 ? 12.075 5.105 -11.162 1.00 92.75 165 GLN A N 1
ATOM 1335 C CA . GLN A 1 165 ? 13.121 4.296 -11.799 1.00 92.75 165 GLN A CA 1
ATOM 1336 C C . GLN A 1 165 ? 12.622 3.597 -13.067 1.00 92.75 165 GLN A C 1
ATOM 1338 O O . GLN A 1 165 ? 13.323 3.584 -14.082 1.00 92.75 165 GLN A O 1
ATOM 1343 N N . LEU A 1 166 ? 11.409 3.042 -13.037 1.00 94.69 166 LEU A N 1
ATOM 1344 C CA . LEU A 1 166 ? 10.818 2.358 -14.183 1.00 94.69 166 LEU A CA 1
ATOM 1345 C C . LEU A 1 166 ? 10.563 3.328 -15.342 1.00 94.69 166 LEU A C 1
ATOM 1347 O O . LEU A 1 166 ? 10.828 2.990 -16.498 1.00 94.69 166 LEU A O 1
ATOM 1351 N N . ARG A 1 167 ? 10.123 4.554 -15.040 1.00 95.56 167 ARG A N 1
ATOM 1352 C CA . ARG A 1 167 ? 9.988 5.630 -16.029 1.00 95.56 167 ARG A CA 1
ATOM 1353 C C . ARG A 1 167 ? 11.338 5.992 -16.650 1.00 95.56 167 ARG A C 1
ATOM 1355 O O . ARG A 1 167 ? 11.454 5.995 -17.873 1.00 95.56 167 ARG A O 1
ATOM 1362 N N . ASN A 1 168 ? 12.367 6.204 -15.830 1.00 95.00 168 ASN A N 1
ATOM 1363 C CA . ASN A 1 168 ? 13.717 6.502 -16.320 1.00 95.00 168 ASN A CA 1
ATOM 1364 C C . ASN A 1 168 ? 14.256 5.380 -17.219 1.00 95.00 168 ASN A C 1
ATOM 1366 O O . ASN A 1 168 ? 14.845 5.639 -18.268 1.00 95.00 168 ASN A O 1
ATOM 1370 N N . PHE A 1 169 ? 14.024 4.119 -16.848 1.00 94.56 169 PHE A N 1
ATOM 1371 C CA . PHE A 1 169 ? 14.441 2.979 -17.660 1.00 94.56 169 PHE A CA 1
ATOM 1372 C C . PHE A 1 169 ? 13.736 2.949 -19.023 1.00 94.56 169 PHE A C 1
ATOM 1374 O O . PHE A 1 169 ? 14.360 2.649 -20.043 1.00 94.56 169 PHE A O 1
ATOM 1381 N N . GLN A 1 170 ? 12.444 3.284 -19.064 1.00 96.06 170 GLN A N 1
ATOM 1382 C CA . GLN A 1 170 ? 11.698 3.397 -20.317 1.00 96.06 170 GLN A CA 1
ATOM 1383 C C . GLN A 1 170 ? 12.244 4.519 -21.204 1.00 96.06 170 GLN A C 1
ATOM 1385 O O . GLN A 1 170 ? 12.430 4.292 -22.399 1.00 96.06 170 GLN A O 1
ATOM 1390 N N . GLU A 1 171 ? 12.565 5.683 -20.638 1.00 95.06 171 GLU A N 1
ATOM 1391 C CA . GLU A 1 171 ? 13.168 6.795 -21.383 1.00 95.06 171 GLU A CA 1
ATOM 1392 C C . GLU A 1 171 ? 14.504 6.380 -22.015 1.00 95.06 171 GLU A C 1
ATOM 1394 O O . GLU A 1 171 ? 14.659 6.461 -23.237 1.00 95.06 171 GLU A O 1
ATOM 1399 N N . VAL A 1 172 ? 15.419 5.808 -21.225 1.00 95.81 172 VAL A N 1
ATOM 1400 C CA . VAL A 1 172 ? 16.715 5.306 -21.719 1.00 95.81 172 VAL A CA 1
ATOM 1401 C C . VAL A 1 172 ? 16.528 4.240 -22.800 1.00 95.81 172 VAL A C 1
ATOM 1403 O O . VAL A 1 172 ? 17.260 4.210 -23.791 1.00 95.81 172 VAL A O 1
ATOM 1406 N N . ARG A 1 173 ? 15.529 3.364 -22.655 1.00 95.81 173 ARG A N 1
ATOM 1407 C CA . ARG A 1 173 ? 15.217 2.349 -23.666 1.00 95.81 173 ARG A CA 1
ATOM 1408 C C . ARG A 1 173 ? 14.770 2.983 -24.982 1.00 95.81 173 ARG A C 1
ATOM 1410 O O . ARG A 1 173 ? 15.262 2.575 -26.031 1.00 95.81 173 ARG A O 1
ATOM 1417 N N . THR A 1 174 ? 13.885 3.978 -24.934 1.00 95.88 174 THR A N 1
ATOM 1418 C CA . THR A 1 174 ? 13.435 4.684 -26.144 1.00 95.88 174 THR A CA 1
ATOM 1419 C C . THR A 1 174 ? 14.567 5.450 -26.823 1.00 95.88 174 THR A C 1
ATOM 1421 O O . THR A 1 174 ? 14.688 5.389 -28.045 1.00 95.88 174 THR A O 1
ATOM 1424 N N . GLU A 1 175 ? 15.449 6.092 -26.052 1.00 95.75 175 GLU A N 1
ATOM 1425 C CA . GLU A 1 175 ? 16.638 6.758 -26.586 1.00 95.75 175 GLU A CA 1
ATOM 1426 C C . GLU A 1 175 ? 17.582 5.751 -27.250 1.00 95.75 175 GLU A C 1
ATOM 1428 O O . GLU A 1 175 ? 18.023 5.955 -28.383 1.00 95.75 175 GLU A O 1
ATOM 1433 N N . ARG A 1 176 ? 17.838 4.613 -26.595 1.00 96.38 176 ARG A N 1
ATOM 1434 C CA . ARG A 1 176 ? 18.656 3.535 -27.160 1.00 96.38 176 ARG A CA 1
ATOM 1435 C C . ARG A 1 176 ? 18.066 2.996 -28.462 1.00 96.38 176 ARG A C 1
ATOM 1437 O O . ARG A 1 176 ? 18.817 2.747 -29.404 1.00 96.38 176 ARG A O 1
ATOM 1444 N N . ASP A 1 177 ? 16.751 2.815 -28.530 1.00 96.75 177 ASP A N 1
ATOM 1445 C CA . ASP A 1 177 ? 16.082 2.322 -29.735 1.00 96.75 177 ASP A CA 1
ATOM 1446 C C . ASP A 1 177 ? 16.133 3.356 -30.873 1.00 96.75 177 ASP A C 1
ATOM 1448 O O . ASP A 1 177 ? 16.420 2.984 -32.012 1.00 96.75 177 ASP A O 1
ATOM 1452 N N . TYR A 1 178 ? 15.968 4.649 -30.577 1.00 97.06 178 TYR A N 1
ATOM 1453 C CA . TYR A 1 178 ? 16.160 5.734 -31.548 1.00 97.06 178 TYR A CA 1
ATOM 1454 C C . TYR A 1 178 ? 17.598 5.773 -32.087 1.00 97.06 178 TYR A C 1
ATOM 1456 O O . TYR A 1 178 ? 17.823 5.789 -33.301 1.00 97.06 178 TYR A O 1
ATOM 1464 N N . LEU A 1 179 ? 18.594 5.719 -31.197 1.00 95.88 179 LEU A N 1
ATOM 1465 C CA . LEU A 1 179 ? 20.001 5.719 -31.593 1.00 95.88 179 LEU A CA 1
ATOM 1466 C C . LEU A 1 179 ? 20.333 4.518 -32.485 1.00 95.88 179 LEU A C 1
ATOM 1468 O O . LEU A 1 179 ? 20.983 4.675 -33.521 1.00 95.88 179 LEU A O 1
ATOM 1472 N N . LYS A 1 180 ? 19.859 3.328 -32.101 1.00 97.19 180 LYS A N 1
ATOM 1473 C CA . LYS A 1 180 ? 20.117 2.078 -32.819 1.00 97.19 180 LYS A CA 1
ATOM 1474 C C . LYS A 1 180 ? 19.435 2.026 -34.183 1.00 97.19 180 LYS A C 1
ATOM 1476 O O . LYS A 1 180 ? 20.050 1.570 -35.142 1.00 97.19 180 LYS A O 1
ATOM 1481 N N . ASN A 1 181 ? 18.180 2.458 -34.268 1.00 96.12 181 ASN A N 1
ATOM 1482 C CA . ASN A 1 181 ? 17.364 2.242 -35.462 1.00 96.12 181 ASN A CA 1
ATOM 1483 C C . ASN A 1 181 ? 17.435 3.403 -36.458 1.00 96.12 181 ASN A C 1
ATOM 1485 O O . ASN A 1 181 ? 17.271 3.179 -37.656 1.00 96.12 181 ASN A O 1
ATOM 1489 N N . GLU A 1 182 ? 17.694 4.626 -35.994 1.00 96.25 182 GLU A N 1
ATOM 1490 C CA . GLU A 1 182 ? 17.695 5.812 -36.855 1.00 96.25 182 GLU A CA 1
ATOM 1491 C C . GLU A 1 182 ? 19.092 6.410 -37.004 1.00 96.25 182 GLU A C 1
ATOM 1493 O O . GLU A 1 182 ? 19.614 6.510 -38.120 1.00 96.25 182 GLU A O 1
ATOM 1498 N N . MET A 1 183 ? 19.729 6.774 -35.887 1.00 96.25 183 MET A N 1
ATOM 1499 C CA . MET A 1 183 ? 20.972 7.548 -35.931 1.00 96.25 183 MET A CA 1
ATOM 1500 C C . MET A 1 183 ? 22.159 6.747 -36.457 1.00 96.25 183 MET A C 1
ATOM 1502 O O . MET A 1 183 ? 22.861 7.225 -37.349 1.00 96.25 183 MET A O 1
ATOM 1506 N N . ILE A 1 184 ? 22.387 5.535 -35.941 1.00 95.56 184 ILE A N 1
ATOM 1507 C CA . ILE A 1 184 ? 23.508 4.692 -36.379 1.00 95.56 184 ILE A CA 1
ATOM 1508 C C . ILE A 1 184 ? 23.396 4.371 -37.880 1.00 95.56 184 ILE A C 1
ATOM 1510 O O . ILE A 1 184 ? 24.339 4.686 -38.608 1.00 95.56 184 ILE A O 1
ATOM 1514 N N . PRO A 1 185 ? 22.256 3.876 -38.407 1.00 97.44 185 PRO A N 1
ATOM 1515 C CA . PRO A 1 185 ? 22.126 3.604 -39.839 1.00 97.44 185 PRO A CA 1
ATOM 1516 C C . PRO A 1 185 ? 22.301 4.848 -40.718 1.00 97.44 185 PRO A C 1
ATOM 1518 O O . PRO A 1 185 ? 22.845 4.763 -41.822 1.00 97.44 185 PRO A O 1
ATOM 1521 N N . MET A 1 186 ? 21.851 6.021 -40.259 1.00 96.75 186 MET A N 1
ATOM 1522 C CA . MET A 1 186 ? 22.057 7.282 -40.976 1.00 96.75 186 MET A CA 1
ATOM 1523 C C . MET A 1 186 ? 23.543 7.657 -41.043 1.00 96.75 186 MET A C 1
ATOM 1525 O O . MET A 1 186 ? 24.045 8.021 -42.113 1.00 96.75 186 MET A O 1
ATOM 1529 N N . LEU A 1 187 ? 24.259 7.543 -39.923 1.00 95.44 187 LEU A N 1
ATOM 1530 C CA . LEU A 1 187 ? 25.695 7.808 -39.861 1.00 95.44 187 LEU A CA 1
ATOM 1531 C C . LEU A 1 187 ? 26.480 6.810 -40.717 1.00 95.44 187 LEU A C 1
ATOM 1533 O O . LEU A 1 187 ? 27.342 7.227 -41.485 1.00 95.44 187 LEU A O 1
ATOM 1537 N N . GLU A 1 188 ? 26.130 5.524 -40.687 1.00 96.81 188 GLU A N 1
ATOM 1538 C CA . GLU A 1 188 ? 26.738 4.499 -41.544 1.00 96.81 188 GLU A CA 1
ATOM 1539 C C . GLU A 1 188 ? 26.553 4.803 -43.037 1.00 96.81 188 GLU A C 1
ATOM 1541 O O . GLU A 1 188 ? 27.510 4.718 -43.810 1.00 96.81 188 GLU A O 1
ATOM 1546 N N . LYS A 1 189 ? 25.344 5.202 -43.460 1.00 96.69 189 LYS A N 1
ATOM 1547 C CA . LYS A 1 189 ? 25.084 5.637 -44.847 1.00 96.69 189 LYS A CA 1
ATOM 1548 C C . LYS A 1 189 ? 25.934 6.850 -45.223 1.00 96.69 189 LYS A C 1
ATOM 1550 O O . LYS A 1 189 ? 26.483 6.898 -46.322 1.00 96.69 189 LYS A O 1
ATOM 1555 N N . THR A 1 190 ? 26.061 7.806 -44.308 1.00 96.62 190 THR A N 1
ATOM 1556 C CA . THR A 1 190 ? 26.846 9.029 -44.513 1.00 96.62 190 THR A CA 1
ATOM 1557 C C . THR A 1 190 ? 28.340 8.720 -44.639 1.00 96.62 190 THR A C 1
ATOM 1559 O O . THR A 1 190 ? 29.003 9.234 -45.538 1.00 96.62 190 THR A O 1
ATOM 1562 N N . ILE A 1 191 ? 28.869 7.827 -43.799 1.00 96.88 191 ILE A N 1
ATOM 1563 C CA . ILE A 1 191 ? 30.260 7.361 -43.871 1.00 96.88 191 ILE A CA 1
ATOM 1564 C C . ILE A 1 191 ? 30.521 6.658 -45.206 1.00 96.88 191 ILE A C 1
ATOM 1566 O O . ILE A 1 191 ? 31.490 6.998 -45.883 1.00 96.88 191 ILE A O 1
ATOM 1570 N N . LYS A 1 192 ? 29.638 5.741 -45.625 1.00 96.88 192 LYS A N 1
ATOM 1571 C CA . LYS A 1 192 ? 29.758 5.049 -46.921 1.00 96.88 192 LYS A CA 1
ATOM 1572 C C . LYS A 1 192 ? 29.775 6.027 -48.097 1.00 96.88 192 LYS A C 1
ATOM 1574 O O . LYS A 1 192 ? 30.558 5.850 -49.026 1.00 96.88 192 LYS A O 1
ATOM 1579 N N . LEU A 1 193 ? 28.953 7.078 -48.050 1.00 96.69 193 LEU A N 1
ATOM 1580 C CA . LEU A 1 193 ? 28.946 8.125 -49.073 1.00 96.69 193 LEU A CA 1
ATOM 1581 C C . LEU A 1 193 ? 30.287 8.869 -49.136 1.00 96.69 193 LEU A C 1
ATOM 1583 O O . LEU A 1 193 ? 30.839 9.046 -50.219 1.00 96.69 193 LEU A O 1
ATOM 1587 N N . TYR A 1 194 ? 30.837 9.279 -47.990 1.00 96.62 194 TYR A N 1
ATOM 1588 C CA . TYR A 1 194 ? 32.132 9.963 -47.960 1.00 96.62 194 TYR A CA 1
ATOM 1589 C C . TYR A 1 194 ? 33.297 9.064 -48.377 1.00 96.62 194 TYR A C 1
ATOM 1591 O O . TYR A 1 194 ? 34.206 9.543 -49.050 1.00 96.62 194 TYR A O 1
ATOM 1599 N N . GLN A 1 195 ? 33.268 7.777 -48.024 1.00 96.19 195 GLN A N 1
ATOM 1600 C CA . GLN A 1 195 ? 34.255 6.798 -48.490 1.00 96.19 195 GLN A CA 1
ATOM 1601 C C . GLN A 1 195 ? 34.228 6.676 -50.015 1.00 96.19 195 GLN A C 1
ATOM 1603 O O . GLN A 1 195 ? 35.268 6.823 -50.649 1.00 96.19 195 GLN A O 1
ATOM 1608 N N . LYS A 1 196 ? 33.037 6.537 -50.608 1.00 96.56 196 LYS A N 1
ATOM 1609 C CA . LYS A 1 196 ? 32.876 6.501 -52.065 1.00 96.56 196 LYS A CA 1
ATOM 1610 C C . LYS A 1 196 ? 33.389 7.780 -52.737 1.00 96.56 196 LYS A C 1
ATOM 1612 O O . LYS A 1 196 ? 34.157 7.712 -53.689 1.00 96.56 196 LYS A O 1
ATOM 1617 N N . ASN A 1 197 ? 33.016 8.950 -52.217 1.00 95.81 197 ASN A N 1
ATOM 1618 C CA . ASN A 1 197 ? 33.477 10.229 -52.765 1.00 95.81 197 ASN A CA 1
ATOM 1619 C C . ASN A 1 197 ? 35.003 10.377 -52.665 1.00 95.81 197 ASN A C 1
ATOM 1621 O O . ASN A 1 197 ? 35.633 10.946 -53.553 1.00 95.81 197 ASN A O 1
ATOM 1625 N N . LYS A 1 198 ? 35.607 9.874 -51.582 1.00 96.69 198 LYS A N 1
ATOM 1626 C CA . LYS A 1 198 ? 37.060 9.854 -51.417 1.00 96.69 198 LYS A CA 1
ATOM 1627 C C . LYS A 1 198 ? 37.721 8.980 -52.487 1.00 96.69 198 LYS A C 1
ATOM 1629 O O . LYS A 1 198 ? 38.660 9.449 -53.119 1.00 96.69 198 LYS A O 1
ATOM 1634 N N . GLU A 1 199 ? 37.216 7.770 -52.721 1.00 96.12 199 GLU A N 1
ATOM 1635 C CA . GLU A 1 199 ? 37.722 6.872 -53.772 1.00 96.12 199 GLU A CA 1
ATOM 1636 C C . GLU A 1 199 ? 37.599 7.501 -55.169 1.00 96.12 199 GLU A C 1
ATOM 1638 O O . GLU A 1 199 ? 38.532 7.439 -55.968 1.00 96.12 199 GLU A O 1
ATOM 1643 N N . GLU A 1 200 ? 36.473 8.155 -55.473 1.00 95.50 200 GLU A N 1
ATOM 1644 C CA . GLU A 1 200 ? 36.273 8.873 -56.740 1.00 95.50 200 GLU A CA 1
ATOM 1645 C C . GLU A 1 200 ? 37.308 9.998 -56.931 1.00 95.50 200 GLU A C 1
ATOM 1647 O O . GLU A 1 200 ? 37.910 10.109 -58.002 1.00 95.50 200 GLU A O 1
ATOM 1652 N N . LEU A 1 201 ? 37.575 10.788 -55.884 1.00 95.19 201 LEU A N 1
ATOM 1653 C CA . LEU A 1 201 ? 38.587 11.848 -55.913 1.00 95.19 201 LEU A CA 1
ATOM 1654 C C . LEU A 1 201 ? 40.017 11.301 -56.016 1.00 95.19 201 LEU A C 1
ATOM 1656 O O . LEU A 1 201 ? 40.830 11.874 -56.741 1.00 95.19 201 LEU A O 1
ATOM 1660 N N . GLU A 1 202 ? 40.338 10.206 -55.323 1.00 94.50 202 GLU A N 1
ATOM 1661 C CA . GLU A 1 202 ? 41.642 9.536 -55.425 1.00 94.50 202 GLU A CA 1
ATOM 1662 C C . GLU A 1 202 ? 41.879 9.011 -56.849 1.00 94.50 202 GLU A C 1
ATOM 1664 O O . GLU A 1 202 ? 42.934 9.280 -57.431 1.00 94.50 202 GLU A O 1
ATOM 1669 N N . ASN A 1 203 ? 40.869 8.382 -57.460 1.00 94.06 203 ASN A N 1
ATOM 1670 C CA . ASN A 1 203 ? 40.904 7.944 -58.858 1.00 94.06 203 ASN A CA 1
ATOM 1671 C C . ASN A 1 203 ? 41.072 9.120 -59.835 1.00 94.06 203 ASN A C 1
ATOM 1673 O O . ASN A 1 203 ? 41.812 9.028 -60.820 1.00 94.06 203 ASN A O 1
ATOM 1677 N N . GLU A 1 204 ? 40.398 10.249 -59.601 1.00 94.44 204 GLU A N 1
ATOM 1678 C CA . GLU A 1 204 ? 40.559 11.444 -60.433 1.00 94.44 204 GLU A CA 1
ATOM 1679 C C . GLU A 1 204 ? 41.968 12.041 -60.307 1.00 94.44 204 GLU A C 1
ATOM 1681 O O . GLU A 1 204 ? 42.584 12.412 -61.314 1.00 94.44 204 GLU A O 1
ATOM 1686 N N . LEU A 1 205 ? 42.512 12.076 -59.092 1.00 91.81 205 LEU A N 1
ATOM 1687 C CA . LEU A 1 205 ? 43.861 12.554 -58.816 1.00 91.81 205 LEU A CA 1
ATOM 1688 C C . LEU A 1 205 ? 44.906 11.662 -59.502 1.00 91.81 205 LEU A C 1
ATOM 1690 O O . LEU A 1 205 ? 45.806 12.178 -60.174 1.00 91.81 205 LEU A O 1
ATOM 1694 N N . GLU A 1 206 ? 44.757 10.338 -59.427 1.00 92.00 206 GLU A N 1
ATOM 1695 C CA . GLU A 1 206 ? 45.608 9.385 -60.144 1.00 92.00 206 GLU A CA 1
ATOM 1696 C C . GLU A 1 206 ? 45.518 9.578 -61.667 1.00 92.00 206 GLU A C 1
ATOM 1698 O O . GLU A 1 206 ? 46.542 9.677 -62.352 1.00 92.00 206 GLU A O 1
ATOM 1703 N N . ASN A 1 207 ? 44.309 9.727 -62.213 1.00 91.38 207 ASN A N 1
ATOM 1704 C CA . ASN A 1 207 ? 44.102 10.009 -63.633 1.00 91.38 207 ASN A CA 1
ATOM 1705 C C . ASN A 1 207 ? 44.798 11.307 -64.072 1.00 91.38 207 ASN A C 1
ATOM 1707 O O . ASN A 1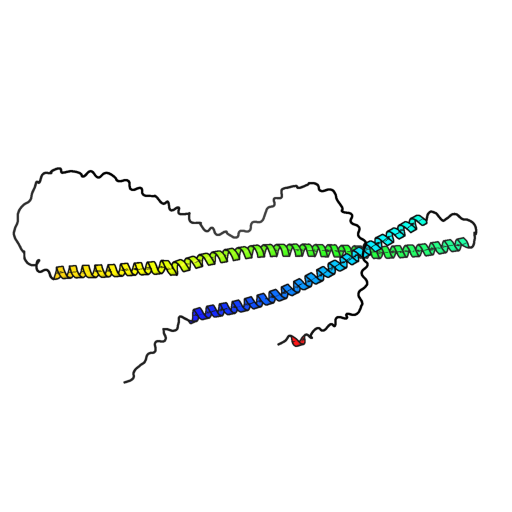 207 ? 45.423 11.349 -65.138 1.00 91.38 207 ASN A O 1
ATOM 1711 N N . GLN A 1 208 ? 44.733 12.368 -63.264 1.00 89.69 208 GLN A N 1
ATOM 1712 C CA . GLN A 1 208 ? 45.443 13.619 -63.537 1.00 89.69 208 GLN A CA 1
ATOM 1713 C C . GLN A 1 208 ? 46.966 13.450 -63.464 1.00 89.69 208 GLN A C 1
ATOM 1715 O O . GLN A 1 208 ? 47.679 13.962 -64.333 1.00 89.69 208 GLN A O 1
ATOM 1720 N N . GLN A 1 209 ? 47.486 12.711 -62.481 1.00 88.44 209 GLN A N 1
ATOM 1721 C CA . GLN A 1 209 ? 48.916 12.405 -62.397 1.00 88.44 209 GLN A CA 1
ATOM 1722 C C . GLN A 1 209 ? 49.394 11.596 -63.608 1.00 88.44 209 GLN A C 1
ATOM 1724 O O . GLN A 1 209 ? 50.428 11.919 -64.195 1.00 88.44 209 GLN A O 1
ATOM 1729 N N . ASN A 1 210 ? 48.627 10.593 -64.034 1.00 86.44 210 ASN A N 1
ATOM 1730 C CA . ASN A 1 210 ? 48.930 9.784 -65.212 1.00 86.44 210 ASN A CA 1
ATOM 1731 C C . ASN A 1 210 ? 48.899 10.618 -66.502 1.00 86.44 210 ASN A C 1
ATOM 1733 O O . ASN A 1 210 ? 49.788 10.472 -67.342 1.00 86.44 210 ASN A O 1
ATOM 1737 N N . LYS A 1 211 ? 47.951 11.558 -66.641 1.00 85.25 211 LYS A N 1
ATOM 1738 C CA . LYS A 1 211 ? 47.937 12.536 -67.746 1.00 85.25 211 LYS A CA 1
ATOM 1739 C C . LYS A 1 211 ? 49.190 13.416 -67.753 1.00 85.25 211 LYS A C 1
ATOM 1741 O O . LYS A 1 211 ? 49.780 13.607 -68.812 1.00 85.25 211 LYS A O 1
ATOM 1746 N N . ARG A 1 212 ? 49.642 13.904 -66.590 1.00 77.75 212 ARG A N 1
A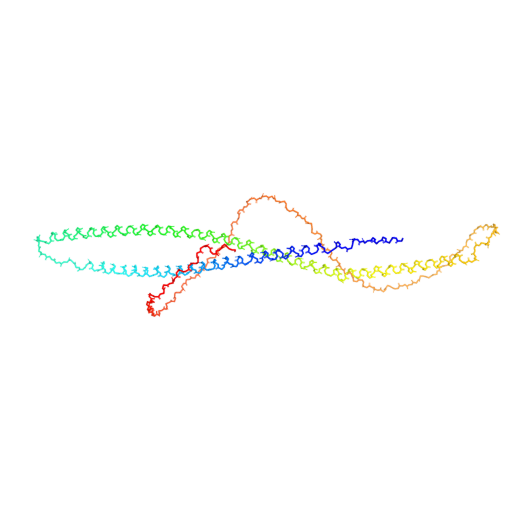TOM 1747 C CA . ARG A 1 212 ? 50.891 14.686 -66.480 1.00 77.75 212 ARG A CA 1
ATOM 1748 C C . ARG A 1 212 ? 52.121 13.866 -66.875 1.00 77.75 212 ARG A C 1
ATOM 1750 O O . ARG A 1 212 ? 52.954 14.366 -67.618 1.00 77.75 212 ARG A O 1
ATOM 1757 N N . LYS A 1 213 ? 52.212 12.604 -66.439 1.00 75.75 213 LYS A N 1
ATOM 1758 C CA . LYS A 1 213 ? 53.322 11.693 -66.785 1.00 75.75 213 LYS A CA 1
ATOM 1759 C C . LYS A 1 213 ? 53.357 11.314 -68.273 1.00 75.75 213 LYS A C 1
ATOM 1761 O O . LYS A 1 213 ? 54.426 11.018 -68.792 1.00 75.75 213 LYS A O 1
ATOM 1766 N N . ARG A 1 214 ? 52.208 11.314 -68.959 1.00 67.50 214 ARG A N 1
ATOM 1767 C CA . ARG A 1 214 ? 52.085 10.985 -70.394 1.00 67.50 214 ARG A CA 1
ATOM 1768 C C . ARG A 1 214 ? 52.162 12.198 -71.329 1.00 67.50 214 ARG A C 1
ATOM 1770 O O . ARG A 1 214 ? 52.176 12.005 -72.539 1.00 67.50 214 ARG A O 1
ATOM 1777 N N . SER A 1 215 ? 52.211 13.423 -70.802 1.00 53.81 215 SER A N 1
ATOM 1778 C CA . SER A 1 215 ? 52.376 14.648 -71.595 1.00 53.81 215 SER A CA 1
ATOM 1779 C C . SER A 1 215 ? 53.835 14.805 -72.052 1.00 53.81 215 SER A C 1
ATOM 1781 O O . SER A 1 215 ? 54.708 15.015 -71.208 1.00 53.81 215 SER A O 1
ATOM 1783 N N . PRO A 1 216 ? 54.140 14.765 -73.361 1.00 56.69 216 PRO A N 1
ATOM 1784 C CA . PRO A 1 216 ? 55.501 14.877 -73.860 1.00 56.69 216 PRO A CA 1
ATOM 1785 C C . PRO A 1 216 ? 55.862 16.343 -74.147 1.00 56.69 216 PRO A C 1
ATOM 1787 O O . PRO A 1 216 ? 56.151 16.679 -75.282 1.00 56.69 216 PRO A O 1
ATOM 1790 N N . ILE A 1 217 ? 55.848 17.236 -73.153 1.00 54.75 217 ILE A N 1
ATOM 1791 C CA . ILE A 1 217 ? 56.519 18.550 -73.244 1.00 54.75 217 ILE A CA 1
ATOM 1792 C C . ILE A 1 217 ? 56.976 18.958 -71.836 1.00 54.75 217 ILE A C 1
ATOM 1794 O O . ILE A 1 217 ? 56.189 19.497 -71.069 1.00 54.75 217 ILE A O 1
ATOM 1798 N N . SER A 1 218 ? 58.239 18.688 -71.490 1.00 49.38 218 SER A N 1
ATOM 1799 C CA . SER A 1 218 ? 59.045 19.484 -70.532 1.00 49.38 218 SER A CA 1
ATOM 1800 C C . SER A 1 218 ? 60.509 19.000 -70.466 1.00 49.38 218 SER A C 1
ATOM 1802 O O . SER A 1 218 ? 61.168 19.066 -69.430 1.00 49.38 218 SER A O 1
ATOM 1804 N N . SER A 1 219 ? 61.056 18.498 -71.571 1.00 49.53 219 SER A N 1
ATOM 1805 C CA . SER A 1 219 ? 62.482 18.164 -71.675 1.00 49.53 219 SER A CA 1
ATOM 1806 C C . SER A 1 219 ? 63.064 18.689 -72.984 1.00 49.53 219 SER A C 1
ATOM 1808 O O . SER A 1 219 ? 63.730 17.974 -73.722 1.00 49.53 219 SER A O 1
ATOM 1810 N N . ARG A 1 220 ? 62.786 19.960 -73.299 1.00 48.84 220 ARG A N 1
ATOM 1811 C CA . ARG A 1 220 ? 63.521 20.738 -74.307 1.00 48.84 220 ARG A CA 1
ATOM 1812 C C . ARG A 1 220 ? 63.148 22.214 -74.192 1.00 48.84 220 ARG A C 1
ATOM 1814 O O . ARG A 1 220 ? 62.205 22.653 -74.825 1.00 48.84 220 ARG A O 1
ATOM 1821 N N . LEU A 1 221 ? 63.874 22.957 -73.366 1.00 43.44 221 LEU A N 1
ATOM 1822 C CA . LEU A 1 221 ? 64.336 24.307 -73.701 1.00 43.44 221 LEU A CA 1
ATOM 1823 C C . LEU A 1 221 ? 65.398 24.691 -72.668 1.00 43.44 221 LEU A C 1
ATOM 1825 O O . LEU A 1 221 ? 65.107 25.094 -71.545 1.00 43.44 221 LEU A O 1
ATOM 1829 N N . GLY A 1 222 ? 66.651 24.451 -73.043 1.00 40.47 222 GLY A N 1
ATOM 1830 C CA . GLY A 1 222 ? 67.785 25.112 -72.423 1.00 40.47 222 GLY A CA 1
ATOM 1831 C C . GLY A 1 222 ? 68.026 26.463 -73.096 1.00 40.47 222 GLY A C 1
ATOM 1832 O O . GLY A 1 222 ? 67.738 26.605 -74.277 1.00 40.47 222 GLY A O 1
ATOM 1833 N N . ARG A 1 223 ? 68.610 27.375 -72.310 1.00 47.38 223 ARG A N 1
ATOM 1834 C CA . ARG A 1 223 ? 69.487 28.500 -72.690 1.00 47.38 223 ARG A CA 1
ATOM 1835 C C . ARG A 1 223 ? 69.018 29.464 -73.789 1.00 47.38 223 ARG A C 1
ATOM 1837 O O . ARG A 1 223 ? 69.155 29.152 -74.958 1.00 47.38 223 ARG A O 1
ATOM 1844 N N . GLU A 1 224 ? 68.721 30.693 -73.371 1.00 40.34 224 GLU A N 1
ATOM 1845 C CA . GLU A 1 224 ? 69.123 31.967 -74.007 1.00 40.34 224 GLU A CA 1
ATOM 1846 C C . GLU A 1 224 ? 68.896 33.071 -72.947 1.00 40.34 224 GLU A C 1
ATOM 1848 O O . GLU A 1 224 ? 67.810 33.175 -72.390 1.00 40.34 224 GLU A O 1
ATOM 1853 N N . THR A 1 225 ? 69.972 33.513 -72.285 1.00 41.34 225 THR A N 1
ATOM 1854 C CA . THR A 1 225 ? 70.642 34.831 -72.409 1.00 41.34 225 THR A CA 1
ATOM 1855 C C . THR A 1 225 ? 69.951 36.008 -71.704 1.00 41.34 225 THR A C 1
ATOM 1857 O O . THR A 1 225 ? 68.750 36.219 -71.796 1.00 41.34 225 THR A O 1
ATOM 1860 N N . GLN A 1 226 ? 70.796 36.718 -70.952 1.00 44.69 226 GLN A N 1
ATOM 1861 C CA . GLN A 1 226 ? 70.636 37.961 -70.195 1.00 44.69 226 GLN A CA 1
ATOM 1862 C C . GLN A 1 226 ? 69.779 39.038 -70.888 1.00 44.69 226 GLN A C 1
ATOM 1864 O O . GLN A 1 226 ? 69.872 39.186 -72.097 1.00 44.69 226 GLN A O 1
ATOM 1869 N N . GLU A 1 227 ? 69.038 39.846 -70.118 1.00 41.38 227 GLU A N 1
ATOM 1870 C CA . GLU A 1 227 ? 69.371 41.260 -69.834 1.00 41.38 227 GLU A CA 1
ATOM 1871 C C . GLU A 1 227 ? 68.235 41.982 -69.067 1.00 41.38 227 GLU A C 1
ATOM 1873 O O . GLU A 1 227 ? 67.055 41.864 -69.377 1.00 41.38 227 GLU A O 1
ATOM 1878 N N . GLU A 1 228 ? 68.655 42.670 -68.003 1.00 39.66 228 GLU A N 1
ATOM 1879 C CA . GLU A 1 228 ? 68.179 43.947 -67.443 1.00 39.66 228 GLU A CA 1
ATOM 1880 C C . GLU A 1 228 ? 66.674 44.248 -67.206 1.00 39.66 228 GLU A C 1
ATOM 1882 O O . GLU A 1 228 ? 65.853 44.473 -68.087 1.00 39.66 228 GLU A O 1
ATOM 1887 N N . ASN A 1 229 ? 66.369 44.400 -65.913 1.00 41.34 229 ASN A N 1
ATOM 1888 C CA . ASN A 1 229 ? 65.329 45.264 -65.327 1.00 41.34 229 ASN A CA 1
ATOM 1889 C C . ASN A 1 229 ? 65.652 46.765 -65.600 1.00 41.34 229 ASN A C 1
ATOM 1891 O O . ASN A 1 229 ? 66.824 47.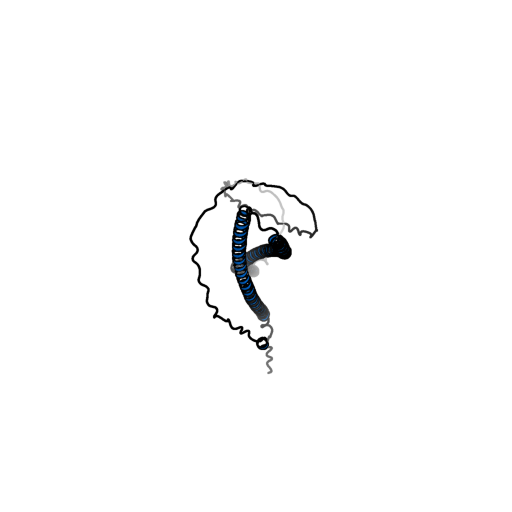034 -65.858 1.00 41.34 229 ASN A O 1
ATOM 1895 N N . PRO A 1 230 ? 64.771 47.776 -65.357 1.00 57.03 230 PRO A N 1
ATOM 1896 C CA . PRO A 1 230 ? 63.412 47.724 -64.795 1.00 57.03 230 PRO A CA 1
ATOM 1897 C C . PRO A 1 230 ? 62.389 48.754 -65.384 1.00 57.03 230 PRO A C 1
ATOM 1899 O O . PRO A 1 230 ? 62.703 49.633 -66.177 1.00 57.03 230 PRO A O 1
ATOM 1902 N N . PHE A 1 231 ? 61.182 48.745 -64.799 1.00 40.28 231 PHE A N 1
ATOM 1903 C CA . PHE A 1 231 ? 60.358 49.930 -64.467 1.00 40.28 231 PHE A CA 1
ATOM 1904 C C . PHE A 1 231 ? 59.205 50.394 -65.402 1.00 40.28 231 PHE A C 1
ATOM 1906 O O . PHE A 1 231 ? 59.347 50.647 -66.591 1.00 40.28 231 PHE A O 1
ATOM 1913 N N . ILE A 1 232 ? 58.086 50.677 -64.710 1.00 42.06 232 ILE A N 1
ATOM 1914 C CA . ILE A 1 232 ? 56.891 51.484 -65.040 1.00 42.06 232 ILE A CA 1
ATOM 1915 C C . ILE A 1 232 ? 55.789 50.829 -65.885 1.00 42.06 232 ILE A C 1
ATOM 1917 O O . ILE A 1 232 ? 55.813 50.883 -67.108 1.00 42.06 232 ILE A O 1
ATOM 1921 N N . TYR A 1 233 ? 54.681 50.466 -65.224 1.00 41.59 233 TYR A N 1
ATOM 1922 C CA . TYR A 1 233 ? 53.355 50.746 -65.784 1.00 41.59 233 TYR A CA 1
ATOM 1923 C C . TYR A 1 233 ? 52.456 51.467 -64.777 1.00 41.59 233 TYR A C 1
ATOM 1925 O O . TYR A 1 233 ? 52.240 51.038 -63.645 1.00 41.59 233 TYR A O 1
ATOM 1933 N N . LYS A 1 234 ? 51.986 52.630 -65.234 1.00 43.38 234 LYS A N 1
ATOM 1934 C CA . LYS A 1 234 ? 51.121 53.588 -64.552 1.00 43.38 234 LYS A CA 1
ATOM 1935 C C . LYS A 1 234 ? 49.724 53.005 -64.349 1.00 43.38 234 LYS A C 1
ATOM 1937 O O . LYS A 1 234 ? 49.191 52.320 -65.219 1.00 43.38 234 LYS A O 1
ATOM 1942 N N . GLY A 1 235 ? 49.122 53.351 -63.214 1.00 43.78 235 GLY A N 1
ATOM 1943 C CA . GLY A 1 235 ? 47.758 52.980 -62.873 1.00 43.78 235 GLY A CA 1
ATOM 1944 C C . GLY A 1 235 ? 46.712 53.521 -63.849 1.00 43.78 235 GLY A C 1
ATOM 1945 O O . GLY A 1 235 ? 46.820 54.630 -64.376 1.00 43.78 235 GLY A O 1
ATOM 1946 N N . ARG A 1 236 ? 45.643 52.742 -64.014 1.00 44.22 236 ARG A N 1
ATOM 1947 C CA . ARG A 1 236 ? 44.334 53.238 -64.431 1.00 44.22 236 ARG A CA 1
ATOM 1948 C C . ARG A 1 236 ? 43.274 52.709 -63.478 1.00 44.22 236 ARG A C 1
ATOM 1950 O O . ARG A 1 236 ? 43.095 51.512 -63.294 1.00 44.22 236 ARG A O 1
ATOM 1957 N N . THR A 1 237 ? 42.614 53.671 -62.858 1.00 51.31 237 THR A N 1
ATOM 1958 C CA . THR A 1 237 ? 41.397 53.577 -62.068 1.00 51.31 237 THR A CA 1
ATOM 1959 C C . THR A 1 237 ? 40.263 52.981 -62.904 1.00 51.31 237 THR A C 1
ATOM 1961 O O . THR A 1 237 ? 40.031 53.395 -64.037 1.00 51.31 237 THR A O 1
ATOM 1964 N N . GLY A 1 238 ? 39.538 52.014 -62.339 1.00 45.72 238 GLY A N 1
ATOM 1965 C CA . GLY A 1 238 ? 38.452 51.336 -63.040 1.00 45.72 238 GLY A CA 1
ATOM 1966 C C . GLY A 1 238 ? 37.485 50.636 -62.095 1.00 45.72 238 GLY A C 1
ATOM 1967 O O . GLY A 1 238 ? 37.626 49.456 -61.828 1.00 45.72 238 GLY A O 1
ATOM 1968 N N . MET A 1 239 ? 36.510 51.413 -61.623 1.00 47.81 239 MET A N 1
ATOM 1969 C CA . MET A 1 239 ? 35.142 51.028 -61.241 1.00 47.81 239 MET A CA 1
ATOM 1970 C C . MET A 1 239 ? 34.927 49.970 -60.140 1.00 47.81 239 MET A C 1
ATOM 1972 O O . MET A 1 239 ? 35.075 48.769 -60.325 1.00 47.81 239 MET A O 1
ATOM 1976 N N . LYS A 1 240 ? 34.405 50.444 -59.000 1.00 58.81 240 LYS A N 1
ATOM 1977 C CA . LYS A 1 240 ? 33.717 49.618 -57.996 1.00 58.81 240 LYS A CA 1
ATOM 1978 C C . LYS A 1 240 ? 32.341 49.179 -58.531 1.00 58.81 240 LYS A C 1
ATOM 1980 O O . LYS A 1 240 ? 31.600 50.054 -58.986 1.00 58.81 240 LYS A O 1
ATOM 1985 N N . PRO A 1 241 ? 31.917 47.912 -58.386 1.00 55.72 241 PRO A N 1
ATOM 1986 C CA . PRO A 1 241 ? 30.506 47.569 -58.485 1.00 55.72 241 PRO A CA 1
ATOM 1987 C C . PRO A 1 241 ? 29.781 47.943 -57.182 1.00 55.72 241 PRO A C 1
ATOM 1989 O O . PRO A 1 241 ? 30.185 47.555 -56.086 1.00 55.72 241 PRO A O 1
ATOM 1992 N N . LYS A 1 242 ? 28.691 48.710 -57.307 1.00 53.47 242 LYS A N 1
ATOM 1993 C CA . LYS A 1 242 ? 27.676 48.887 -56.259 1.00 53.47 242 LYS A CA 1
ATOM 1994 C C . LYS A 1 242 ? 26.892 47.580 -56.137 1.00 53.47 242 LYS A C 1
ATOM 1996 O O . LYS A 1 242 ? 26.150 47.240 -57.053 1.00 53.47 242 LYS A O 1
ATOM 2001 N N . VAL A 1 243 ? 27.013 46.890 -55.007 1.00 54.38 243 VAL A N 1
ATOM 2002 C CA . VAL A 1 243 ? 26.089 45.816 -54.623 1.00 54.38 243 VAL A CA 1
ATOM 2003 C C . VAL A 1 243 ? 25.261 46.331 -53.452 1.00 54.38 243 VAL A C 1
ATOM 2005 O O . VAL A 1 243 ? 25.796 46.702 -52.410 1.00 54.38 243 VAL A O 1
ATOM 2008 N N . SER A 1 244 ? 23.955 46.437 -53.667 1.00 58.91 244 SER A N 1
ATOM 2009 C CA . SER A 1 244 ? 22.953 46.744 -52.650 1.00 58.91 244 SER A CA 1
ATOM 2010 C C . SER A 1 244 ? 22.803 45.566 -51.675 1.00 58.91 244 SER A C 1
ATOM 2012 O O . SER A 1 244 ? 22.794 44.413 -52.115 1.00 58.91 244 SER A O 1
ATOM 2014 N N . PRO A 1 245 ? 22.654 45.805 -50.361 1.00 52.03 245 PRO A N 1
ATOM 2015 C CA . PRO A 1 245 ? 22.441 44.724 -49.413 1.00 52.03 245 PRO A CA 1
ATOM 2016 C C . PRO A 1 245 ? 20.980 44.267 -49.491 1.00 52.03 245 PRO A C 1
ATOM 2018 O O . PRO A 1 245 ? 20.059 45.004 -49.139 1.00 52.03 245 PRO A O 1
ATOM 2021 N N . LYS A 1 246 ? 20.754 43.037 -49.961 1.00 50.62 246 LYS A N 1
ATOM 2022 C CA . LYS A 1 246 ? 19.490 42.336 -49.717 1.00 50.62 246 LYS A CA 1
ATOM 2023 C C . LYS A 1 246 ? 19.504 41.835 -48.275 1.00 50.62 246 LYS A C 1
ATOM 2025 O O . LYS A 1 246 ? 20.351 41.031 -47.903 1.00 50.62 246 LYS A O 1
ATOM 2030 N N . ASN A 1 247 ? 18.545 42.315 -47.490 1.00 53.12 247 ASN A N 1
ATOM 2031 C CA . ASN A 1 247 ? 18.201 41.800 -46.170 1.00 53.12 247 ASN A CA 1
ATOM 2032 C C . ASN A 1 247 ? 17.926 40.289 -46.236 1.00 53.12 247 ASN A C 1
ATOM 2034 O O . ASN A 1 247 ? 16.847 39.872 -46.652 1.00 53.12 247 ASN A O 1
ATOM 2038 N N . SER A 1 248 ? 18.867 39.472 -45.768 1.00 47.88 248 SER A N 1
ATOM 2039 C CA . SER A 1 248 ? 18.576 38.122 -45.292 1.00 47.88 248 SER A CA 1
ATOM 2040 C C . SER A 1 248 ? 18.409 38.187 -43.778 1.00 47.88 248 SER A C 1
ATOM 2042 O O . SER A 1 248 ? 19.373 38.307 -43.024 1.00 47.88 248 SER A O 1
ATOM 2044 N N . ARG A 1 249 ? 17.149 38.145 -43.350 1.00 46.88 249 ARG A N 1
ATOM 2045 C CA . ARG A 1 249 ? 16.716 37.949 -41.968 1.00 46.88 249 ARG A CA 1
ATOM 2046 C C . ARG A 1 249 ? 17.220 36.580 -41.499 1.00 46.88 249 ARG A C 1
ATOM 2048 O O . ARG A 1 249 ? 16.564 35.571 -41.727 1.00 46.88 249 ARG A O 1
ATOM 2055 N N . ALA A 1 250 ? 18.398 36.546 -40.883 1.00 47.50 250 ALA A N 1
ATOM 2056 C CA . ALA A 1 250 ? 18.851 35.400 -40.111 1.00 47.50 250 ALA A CA 1
ATOM 2057 C C . ALA A 1 250 ? 17.994 35.334 -38.840 1.00 47.50 250 ALA A C 1
ATOM 2059 O O . ALA A 1 250 ? 18.086 36.197 -37.968 1.00 47.50 250 ALA A O 1
ATOM 2060 N N . GLY A 1 251 ? 17.105 34.345 -38.769 1.00 43.28 251 GLY A N 1
ATOM 2061 C CA . GLY A 1 251 ? 16.445 33.981 -37.524 1.00 43.28 251 GLY A CA 1
ATOM 2062 C C . GLY A 1 251 ? 17.483 33.393 -36.576 1.00 43.28 251 GLY A C 1
ATOM 2063 O O . GLY A 1 251 ? 17.952 32.279 -36.783 1.00 43.28 251 GLY A O 1
ATOM 2064 N N . THR A 1 252 ? 17.859 34.143 -35.545 1.00 48.53 252 THR A N 1
ATOM 2065 C CA . THR A 1 252 ? 18.591 33.620 -34.392 1.00 48.53 252 THR A CA 1
ATOM 2066 C C . THR A 1 252 ? 17.653 32.722 -33.594 1.00 48.53 252 THR A C 1
ATOM 2068 O O . THR A 1 252 ? 16.914 33.188 -32.728 1.00 48.53 252 THR A O 1
ATOM 2071 N N . GLY A 1 253 ? 17.656 31.429 -33.913 1.00 43.69 253 GLY A N 1
ATOM 2072 C CA . GLY A 1 253 ? 17.163 30.396 -33.013 1.00 43.69 253 GLY A CA 1
ATOM 2073 C C . GLY A 1 253 ? 18.135 30.278 -31.845 1.00 43.69 253 GLY A C 1
ATOM 2074 O O . GLY A 1 253 ? 19.182 29.648 -31.957 1.00 43.69 253 GLY A O 1
ATOM 2075 N N . SER A 1 254 ? 17.820 30.952 -30.746 1.00 42.00 254 SER A N 1
ATOM 2076 C CA . SER A 1 254 ? 18.512 30.830 -29.468 1.00 42.00 254 SER A CA 1
ATOM 2077 C C . SER A 1 254 ? 18.407 29.391 -28.950 1.00 42.00 254 SER A C 1
ATOM 2079 O O . SER A 1 254 ? 17.361 28.993 -28.439 1.00 42.00 254 SER A O 1
ATOM 2081 N N . PHE A 1 255 ? 19.488 28.617 -29.052 1.00 46.00 255 PHE A N 1
ATOM 2082 C CA . PHE A 1 255 ? 19.659 27.415 -28.241 1.00 46.00 255 PHE A CA 1
ATOM 2083 C C . PHE A 1 255 ? 20.009 27.861 -26.822 1.00 46.00 255 PHE A C 1
ATOM 2085 O O . PHE A 1 255 ? 21.137 28.251 -26.529 1.00 46.00 255 PHE A O 1
ATOM 2092 N N . ALA A 1 256 ? 19.010 27.845 -25.943 1.00 43.81 256 ALA A N 1
ATOM 2093 C CA . ALA A 1 256 ? 19.219 27.973 -24.513 1.00 43.81 256 ALA A CA 1
ATOM 2094 C C . ALA A 1 256 ? 19.871 26.681 -23.998 1.00 43.81 256 ALA A C 1
ATOM 2096 O O . ALA A 1 256 ? 19.192 25.690 -23.731 1.00 43.81 256 ALA A O 1
ATOM 2097 N N . SER A 1 257 ? 21.197 26.683 -23.866 1.00 49.66 257 SER A N 1
ATOM 2098 C CA . SER A 1 257 ? 21.909 25.686 -23.072 1.00 49.66 257 SER A CA 1
ATOM 2099 C C . SER A 1 257 ? 21.512 25.866 -21.605 1.00 49.66 257 SER A C 1
ATOM 2101 O O . SER A 1 257 ? 21.868 26.870 -20.982 1.00 49.66 257 SER A O 1
ATOM 2103 N N . LYS A 1 258 ? 20.755 24.918 -21.044 1.00 52.53 258 LYS A N 1
ATOM 2104 C CA . LYS A 1 258 ? 20.557 24.849 -19.591 1.00 52.53 258 LYS A CA 1
ATOM 2105 C C . LYS A 1 258 ? 21.883 24.449 -18.924 1.00 52.53 258 LYS A C 1
ATOM 2107 O O . LYS A 1 258 ? 22.606 23.623 -19.483 1.00 52.53 258 LYS A O 1
ATOM 2112 N N . PRO A 1 259 ? 22.227 25.044 -17.770 1.00 49.50 259 PRO A N 1
ATOM 2113 C CA . PRO A 1 259 ? 23.515 24.832 -17.137 1.00 49.50 259 PRO A CA 1
ATOM 2114 C C . PRO A 1 259 ? 23.624 23.435 -16.525 1.00 49.50 259 PRO A C 1
ATOM 2116 O O . PRO A 1 259 ? 22.666 22.877 -15.992 1.00 49.50 259 PRO A O 1
ATOM 2119 N N . TYR A 1 260 ? 24.848 22.928 -16.598 1.00 40.19 260 TYR A N 1
ATOM 2120 C CA . TYR A 1 260 ? 25.380 21.751 -15.928 1.00 40.19 260 TYR A CA 1
ATOM 2121 C C . TYR A 1 260 ? 24.967 21.734 -14.445 1.00 40.19 260 TYR A C 1
ATOM 2123 O O . TYR A 1 260 ? 25.370 22.606 -13.671 1.00 40.19 260 TYR A O 1
ATOM 2131 N N . VAL A 1 261 ? 24.162 20.751 -14.037 1.00 43.16 261 VAL A N 1
ATOM 2132 C CA . VAL A 1 261 ? 23.880 20.509 -12.618 1.00 43.16 261 VAL A CA 1
ATOM 2133 C C . VAL A 1 261 ? 25.117 19.848 -12.018 1.00 43.16 261 VAL A C 1
ATOM 2135 O O . VAL A 1 261 ? 25.435 18.698 -12.309 1.00 43.16 261 VAL A O 1
ATOM 2138 N N . GLN A 1 262 ? 25.844 20.606 -11.195 1.00 40.59 262 GLN A N 1
ATOM 2139 C CA . GLN A 1 262 ? 26.872 20.071 -10.309 1.00 40.59 262 GLN A CA 1
ATOM 2140 C C . GLN A 1 262 ? 26.233 19.065 -9.348 1.00 40.59 262 GLN A C 1
ATOM 2142 O O . GLN A 1 262 ? 25.411 19.430 -8.508 1.00 40.59 262 GLN A O 1
ATOM 2147 N N . ILE A 1 263 ? 26.655 17.808 -9.449 1.00 38.66 263 ILE A N 1
ATOM 2148 C CA . ILE A 1 263 ? 26.371 16.771 -8.460 1.00 38.66 263 ILE A CA 1
ATOM 2149 C C . ILE A 1 263 ? 27.136 17.146 -7.183 1.00 38.66 263 ILE A C 1
ATOM 2151 O O . ILE A 1 263 ? 28.345 16.941 -7.081 1.00 38.66 263 ILE A O 1
ATOM 2155 N N . LYS A 1 264 ? 26.439 17.741 -6.210 1.00 38.75 264 LYS A N 1
ATOM 2156 C CA . LYS A 1 264 ? 26.911 17.801 -4.823 1.00 38.75 264 LYS A CA 1
ATOM 2157 C C . LYS A 1 264 ? 26.549 16.484 -4.149 1.00 38.75 264 LYS A C 1
ATOM 2159 O O . LYS A 1 264 ? 25.376 16.197 -3.944 1.00 38.75 264 LYS A O 1
ATOM 2164 N N . ILE A 1 265 ? 27.570 15.718 -3.790 1.00 50.03 265 ILE A N 1
ATOM 2165 C CA . ILE A 1 265 ? 27.473 14.579 -2.877 1.00 50.03 265 ILE A CA 1
ATOM 2166 C C . ILE A 1 265 ? 27.181 15.143 -1.475 1.00 50.03 265 ILE A C 1
ATOM 2168 O O . ILE A 1 265 ? 27.975 15.963 -0.999 1.00 50.03 265 ILE A O 1
ATOM 2172 N N . PRO A 1 266 ? 26.090 14.763 -0.786 1.00 44.50 266 PRO A N 1
ATOM 2173 C CA . PRO A 1 266 ? 25.932 15.115 0.613 1.00 44.50 266 PRO A CA 1
ATOM 2174 C C . PRO A 1 266 ? 26.663 14.097 1.494 1.00 44.50 266 PRO A C 1
ATOM 2176 O O . PRO A 1 266 ? 26.338 12.913 1.528 1.00 44.50 266 PRO A O 1
ATOM 2179 N N . ASN A 1 267 ? 27.650 14.611 2.230 1.00 37.97 267 ASN A N 1
ATOM 2180 C CA . ASN A 1 267 ? 28.198 13.995 3.431 1.00 37.97 267 ASN A CA 1
ATOM 2181 C C . ASN A 1 267 ? 27.061 13.593 4.382 1.00 37.97 267 ASN A C 1
ATOM 2183 O O . ASN A 1 267 ? 26.257 14.432 4.792 1.00 37.97 267 ASN A O 1
ATOM 2187 N N . THR A 1 268 ? 27.060 12.331 4.799 1.00 42.94 268 THR A N 1
ATOM 2188 C CA . THR A 1 268 ? 26.339 11.842 5.974 1.00 42.94 268 THR A CA 1
ATOM 2189 C C . THR A 1 268 ? 26.955 12.464 7.228 1.00 42.94 268 THR A C 1
ATOM 2191 O O . THR A 1 268 ? 27.913 11.945 7.797 1.00 42.94 268 THR A O 1
ATOM 2194 N N . GLY A 1 269 ? 26.428 13.619 7.627 1.00 34.50 269 GLY A N 1
ATOM 2195 C CA . GLY A 1 269 ? 26.706 14.271 8.899 1.00 34.50 269 GLY A CA 1
ATOM 2196 C C . GLY A 1 269 ? 25.439 14.287 9.741 1.00 34.50 269 GLY A C 1
ATOM 2197 O O . GLY A 1 269 ? 24.497 15.012 9.439 1.00 34.50 269 GLY A O 1
ATOM 2198 N N . ILE A 1 270 ? 25.431 13.468 10.788 1.00 46.00 270 ILE A N 1
ATOM 2199 C CA . ILE A 1 270 ? 24.446 13.465 11.869 1.00 46.00 270 ILE A CA 1
ATOM 2200 C C . ILE A 1 270 ? 24.280 14.899 12.397 1.00 46.00 270 ILE A C 1
ATOM 2202 O O . ILE A 1 270 ? 25.249 15.507 12.850 1.00 46.00 270 ILE A O 1
ATOM 2206 N N . SER A 1 271 ? 23.055 15.428 12.383 1.00 36.22 271 SER A N 1
ATOM 2207 C CA . SER A 1 271 ? 22.698 16.621 13.154 1.00 36.22 271 SER A CA 1
ATOM 2208 C C . SER A 1 271 ? 21.303 16.457 13.748 1.00 36.22 271 SER A C 1
ATOM 2210 O O . SER A 1 271 ? 20.286 16.447 13.059 1.00 36.22 271 SER A O 1
ATOM 2212 N N . ILE A 1 272 ? 21.309 16.247 15.060 1.00 42.19 272 ILE A N 1
ATOM 2213 C CA . ILE A 1 272 ? 20.164 16.198 15.963 1.00 42.19 272 ILE A CA 1
ATOM 2214 C C . ILE A 1 272 ? 19.817 17.647 16.348 1.00 42.19 272 ILE A C 1
ATOM 2216 O O . ILE A 1 272 ? 20.724 18.462 16.495 1.00 42.19 272 ILE A O 1
ATOM 2220 N N . MET A 1 273 ? 18.528 17.887 16.634 1.00 35.56 273 MET A N 1
ATOM 2221 C CA . MET A 1 273 ? 17.895 19.077 17.248 1.00 35.56 273 MET A CA 1
ATOM 2222 C C . MET A 1 273 ? 17.278 20.063 16.240 1.00 35.56 273 MET A C 1
ATOM 2224 O O . MET A 1 273 ? 17.977 20.785 15.547 1.00 35.56 273 MET A O 1
ATOM 2228 N N . ALA A 1 274 ? 15.952 20.224 16.242 1.00 34.22 274 ALA A N 1
ATOM 2229 C CA . ALA A 1 274 ? 15.240 21.037 17.230 1.00 34.22 274 ALA A CA 1
ATOM 2230 C C . ALA A 1 274 ? 13.740 21.141 16.896 1.00 34.22 274 ALA A C 1
ATOM 2232 O O . ALA A 1 274 ? 13.322 21.218 15.744 1.00 34.22 274 ALA A O 1
ATOM 2233 N N . ARG A 1 275 ? 12.947 21.162 17.967 1.00 39.62 275 ARG A N 1
ATOM 2234 C CA . ARG A 1 275 ? 11.506 21.423 18.019 1.00 39.62 275 ARG A CA 1
ATOM 2235 C C . ARG A 1 275 ? 11.151 22.756 17.356 1.00 39.62 275 ARG A C 1
ATOM 2237 O O . ARG A 1 275 ? 11.845 23.738 17.584 1.00 39.62 275 ARG A O 1
ATOM 2244 N N . ASN A 1 276 ? 9.987 22.814 16.710 1.00 35.69 276 ASN A N 1
ATOM 2245 C CA . ASN A 1 276 ? 9.103 23.971 16.829 1.00 35.69 276 ASN A CA 1
ATOM 2246 C C . ASN A 1 276 ? 7.645 23.575 16.582 1.00 35.69 276 ASN A C 1
ATOM 2248 O O . ASN A 1 276 ? 7.215 23.289 15.470 1.00 35.69 276 ASN A O 1
ATOM 2252 N N . SER A 1 277 ? 6.896 23.566 17.677 1.00 43.81 277 SER A N 1
ATOM 2253 C CA . SER A 1 277 ? 5.444 23.608 17.738 1.00 43.81 277 SER A CA 1
ATOM 2254 C C . SER A 1 277 ? 4.955 25.019 17.416 1.00 43.81 277 SER A C 1
ATOM 2256 O O . SER A 1 277 ? 5.360 25.941 18.125 1.00 43.81 277 SER A O 1
ATOM 2258 N N . ASN A 1 278 ? 4.040 25.190 16.452 1.00 32.53 278 ASN A N 1
ATOM 2259 C CA . ASN A 1 278 ? 2.927 26.124 16.639 1.00 32.53 278 ASN A CA 1
ATOM 2260 C C . ASN A 1 278 ? 1.827 26.058 15.568 1.00 32.53 278 ASN A C 1
ATOM 2262 O O . ASN A 1 278 ? 2.105 26.119 14.375 1.00 32.53 278 ASN A O 1
ATOM 2266 N N . THR A 1 279 ? 0.591 26.154 16.077 1.00 38.06 279 THR A N 1
ATOM 2267 C CA . THR A 1 279 ? -0.642 26.666 15.443 1.00 38.06 279 THR A CA 1
ATOM 2268 C C . THR A 1 279 ? -1.343 25.706 14.454 1.00 38.06 279 THR A C 1
ATOM 2270 O O . THR A 1 279 ? -0.687 25.017 13.696 1.00 38.06 279 THR A O 1
ATOM 2273 N N . GLN A 1 280 ? -2.671 25.532 14.432 1.00 40.97 280 GLN A N 1
ATOM 2274 C CA . GLN A 1 280 ? -3.759 26.445 14.780 1.00 40.97 280 GLN A CA 1
ATOM 2275 C C . GLN A 1 280 ? -4.997 25.740 15.365 1.00 40.97 280 GLN A C 1
ATOM 2277 O O . GLN A 1 280 ? -5.332 24.606 15.041 1.00 40.97 280 GLN A O 1
ATOM 2282 N N . ASN A 1 281 ? -5.688 26.511 16.205 1.00 38.78 281 ASN A N 1
ATOM 2283 C CA . ASN A 1 281 ? -7.026 26.290 16.734 1.00 38.78 281 ASN A CA 1
ATOM 2284 C C . ASN A 1 281 ? -8.080 26.107 15.628 1.00 38.78 281 ASN A C 1
ATOM 2286 O O . ASN A 1 281 ? -8.241 26.994 14.797 1.00 38.78 281 ASN A O 1
ATOM 2290 N N . PHE A 1 282 ? -8.898 25.060 15.740 1.00 35.81 282 PHE A N 1
ATOM 2291 C CA . PHE A 1 282 ? -10.282 25.067 15.264 1.00 35.81 282 PHE A CA 1
ATOM 2292 C C . PHE A 1 282 ? -11.190 24.607 16.408 1.00 35.81 282 PHE A C 1
ATOM 2294 O O . PHE A 1 282 ? -11.329 23.422 16.701 1.00 35.81 282 PHE A O 1
ATOM 2301 N N . LYS A 1 283 ? -11.776 25.588 17.095 1.00 39.94 283 LYS A N 1
ATOM 2302 C CA . LYS A 1 283 ? -13.032 25.429 17.826 1.00 39.94 283 LYS A CA 1
ATOM 2303 C C . LYS A 1 283 ? -14.105 25.979 16.903 1.00 39.94 283 LYS A C 1
ATOM 2305 O O . LYS A 1 283 ? -13.989 27.142 16.556 1.00 39.94 283 LYS A O 1
ATOM 2310 N N . ASP A 1 284 ? -15.103 25.171 16.560 1.00 43.25 284 ASP A N 1
ATOM 2311 C CA . ASP A 1 284 ? -16.481 25.640 16.404 1.00 43.25 284 ASP A CA 1
ATOM 2312 C C . ASP A 1 284 ? -17.482 24.469 16.399 1.00 43.25 284 ASP A C 1
ATOM 2314 O O . ASP A 1 284 ? -17.458 23.581 15.554 1.00 43.25 284 ASP A O 1
ATOM 2318 N N . ASN A 1 285 ? -18.336 24.494 17.426 1.00 38.12 285 ASN A N 1
ATOM 2319 C CA . ASN A 1 285 ? -19.780 24.248 17.415 1.00 38.12 285 ASN A CA 1
ATOM 2320 C C . ASN A 1 285 ? -20.372 23.201 16.457 1.00 38.12 285 ASN A C 1
ATOM 2322 O O . ASN A 1 285 ? -20.710 23.543 15.329 1.00 38.12 285 ASN A O 1
ATOM 2326 N N . ILE A 1 286 ? -20.767 22.033 16.987 1.00 36.81 286 ILE A N 1
ATOM 2327 C CA . ILE A 1 286 ? -22.020 21.376 16.566 1.00 36.81 286 ILE A CA 1
ATOM 2328 C C . ILE A 1 286 ? -22.749 20.813 17.790 1.00 36.81 286 ILE A C 1
ATOM 2330 O O . ILE A 1 286 ? -22.373 19.800 18.378 1.00 36.81 286 ILE A O 1
ATOM 2334 N N . THR A 1 287 ? -23.843 21.480 18.147 1.00 40.34 287 THR A N 1
ATOM 2335 C CA . THR A 1 287 ? -24.836 21.029 19.121 1.00 40.34 287 THR A CA 1
ATOM 2336 C C . THR A 1 287 ? -26.048 20.471 18.364 1.00 40.34 287 THR A C 1
ATOM 2338 O O . THR A 1 287 ? -26.588 21.144 17.493 1.00 40.34 287 THR A O 1
ATOM 2341 N N . LYS A 1 288 ? -26.547 19.313 18.822 1.00 42.12 288 LYS A N 1
ATOM 2342 C CA . LYS A 1 288 ? -27.909 18.752 18.644 1.00 42.12 288 LYS A CA 1
ATOM 2343 C C . LYS A 1 288 ? -28.284 18.173 17.268 1.00 42.12 288 LYS A C 1
ATOM 2345 O O . LYS A 1 288 ? -28.598 18.907 16.341 1.00 42.12 288 LYS A O 1
ATOM 2350 N N . ARG A 1 289 ? -28.533 16.856 17.242 1.00 39.38 289 ARG A N 1
ATOM 2351 C CA . ARG A 1 289 ? -29.890 16.258 17.159 1.00 39.38 289 ARG A CA 1
ATOM 2352 C C . ARG A 1 289 ? -29.797 14.728 17.187 1.00 39.38 289 ARG A C 1
ATOM 2354 O O . ARG A 1 289 ? -29.140 14.127 16.349 1.00 39.38 289 ARG A O 1
ATOM 2361 N N . ALA A 1 290 ? -30.483 14.118 18.150 1.00 44.03 290 ALA A N 1
ATOM 2362 C CA . ALA A 1 290 ? -30.776 12.689 18.162 1.00 44.03 290 ALA A CA 1
ATOM 2363 C C . ALA A 1 290 ? -31.995 12.412 17.262 1.00 44.03 290 ALA A C 1
ATOM 2365 O O . ALA A 1 290 ? -32.975 13.157 17.365 1.00 44.03 290 ALA A O 1
ATOM 2366 N N . PRO A 1 291 ? -31.997 11.357 16.432 1.00 48.34 291 PRO A N 1
ATOM 2367 C CA . PRO A 1 291 ? -33.222 10.817 15.876 1.00 48.34 291 PRO A CA 1
ATOM 2368 C C . PRO A 1 291 ? -33.770 9.727 16.803 1.00 48.34 291 PRO A C 1
ATOM 2370 O O . PRO A 1 291 ? -33.176 8.668 16.986 1.00 48.34 291 PRO A O 1
ATOM 2373 N N . THR A 1 292 ? -34.939 9.991 17.378 1.00 48.09 292 THR A N 1
ATOM 2374 C CA . THR A 1 292 ? -35.851 8.961 17.875 1.00 48.09 292 THR A CA 1
ATOM 2375 C C . THR A 1 292 ? -36.396 8.187 16.680 1.00 48.09 292 THR A C 1
ATOM 2377 O O . THR A 1 292 ? -37.153 8.753 15.891 1.00 48.09 292 THR A O 1
ATOM 2380 N N . ASN A 1 293 ? -36.062 6.905 16.550 1.00 42.44 293 ASN A N 1
ATOM 2381 C CA . ASN A 1 293 ? -36.853 6.002 15.726 1.00 42.44 293 ASN A CA 1
ATOM 2382 C C . ASN A 1 293 ? -37.096 4.706 16.495 1.00 42.44 293 ASN A C 1
ATOM 2384 O O . ASN A 1 293 ? -36.171 3.969 16.826 1.00 42.44 293 ASN A O 1
ATOM 2388 N N . SER A 1 294 ? -38.360 4.499 16.844 1.00 47.78 294 SER A N 1
ATOM 2389 C CA . SER A 1 294 ? -38.860 3.308 17.511 1.00 47.78 294 SER A CA 1
ATOM 2390 C C . SER A 1 294 ? -39.442 2.401 16.435 1.00 47.78 294 SER A C 1
ATOM 2392 O O . SER A 1 294 ? -40.424 2.751 15.787 1.00 47.78 294 SER A O 1
ATOM 2394 N N . GLN A 1 295 ? -38.833 1.235 16.243 1.00 53.03 295 GLN A N 1
ATOM 2395 C CA . GLN A 1 295 ? -39.501 0.096 15.625 1.00 53.03 295 GLN A CA 1
ATOM 2396 C C . GLN A 1 295 ? -39.439 -1.099 16.583 1.00 53.03 295 GLN A C 1
ATOM 2398 O O . GLN A 1 295 ? -38.447 -1.254 17.301 1.00 53.03 295 GLN A O 1
ATOM 2403 N N . PRO A 1 296 ? -40.511 -1.905 16.661 1.00 48.94 296 PRO A N 1
ATOM 2404 C CA . PRO A 1 296 ? -40.597 -3.015 17.596 1.00 48.94 296 PRO A CA 1
ATOM 2405 C C . PRO A 1 296 ? -39.648 -4.146 17.188 1.00 48.94 296 PRO A C 1
ATOM 2407 O O . PRO A 1 296 ? -39.599 -4.553 16.029 1.00 48.94 296 PRO A O 1
ATOM 2410 N N . ALA A 1 297 ? -38.907 -4.664 18.166 1.00 41.56 297 ALA A N 1
ATOM 2411 C CA . ALA A 1 297 ? -38.016 -5.801 17.999 1.00 41.56 297 ALA A CA 1
ATOM 2412 C C . ALA A 1 297 ? -38.809 -7.068 17.630 1.00 41.56 297 ALA A C 1
ATOM 2414 O O . ALA A 1 297 ? -39.640 -7.547 18.404 1.00 41.56 297 ALA A O 1
ATOM 2415 N N . VAL A 1 298 ? -38.520 -7.621 16.452 1.00 52.16 298 VAL A N 1
ATOM 2416 C CA . VAL A 1 298 ? -38.873 -8.994 16.081 1.00 52.16 298 VAL A CA 1
ATOM 2417 C C . VAL A 1 298 ? -37.943 -9.924 16.857 1.00 52.16 298 VAL A C 1
ATOM 2419 O O . VAL A 1 298 ? -36.726 -9.811 16.759 1.00 52.16 298 VAL A O 1
ATOM 2422 N N . ILE A 1 299 ? -38.521 -10.821 17.654 1.00 54.50 299 ILE A N 1
ATOM 2423 C CA . ILE A 1 299 ? -37.807 -11.853 18.414 1.00 54.50 299 ILE A CA 1
ATOM 2424 C C . ILE A 1 299 ? -37.325 -12.927 17.421 1.00 54.50 299 ILE A C 1
ATOM 2426 O O . ILE A 1 299 ? -38.179 -13.595 16.831 1.00 54.50 299 ILE A O 1
ATOM 2430 N N . PRO A 1 300 ? -36.011 -13.150 17.225 1.00 48.91 300 PRO A N 1
ATOM 2431 C CA . PRO A 1 300 ? -35.554 -14.310 16.480 1.00 48.91 300 PRO A CA 1
ATOM 2432 C C . PRO A 1 300 ? -35.663 -15.555 17.366 1.00 48.91 300 PRO A C 1
ATOM 2434 O O . PRO A 1 300 ? -35.202 -15.582 18.509 1.00 48.91 300 PRO A O 1
ATOM 2437 N N . LYS A 1 301 ? -36.323 -16.588 16.834 1.00 56.62 301 LYS A N 1
ATOM 2438 C CA . LYS A 1 301 ? -36.360 -17.932 17.419 1.00 56.62 301 LYS A CA 1
ATOM 2439 C C . LYS A 1 301 ? -34.932 -18.490 17.498 1.00 56.62 301 LYS A C 1
ATOM 2441 O O . LYS A 1 301 ? -34.137 -18.266 16.589 1.00 56.62 301 LYS A O 1
ATOM 2446 N N . LYS A 1 302 ? -34.635 -19.208 18.586 1.00 57.12 302 LYS A N 1
ATOM 2447 C CA . LYS A 1 302 ? -33.377 -19.944 18.789 1.00 57.12 302 LYS A CA 1
ATOM 2448 C C . LYS A 1 302 ? -33.088 -20.853 17.579 1.00 57.12 302 LYS A C 1
ATOM 2450 O O . LYS A 1 302 ? -34.024 -21.527 17.148 1.00 57.12 302 LYS A O 1
ATOM 2455 N N . PRO A 1 303 ? -31.854 -20.895 17.051 1.00 53.00 303 PRO A N 1
ATOM 2456 C CA . PRO A 1 303 ? -31.454 -21.944 16.123 1.00 53.00 303 PRO A CA 1
ATOM 2457 C C . PRO A 1 303 ? -31.239 -23.262 16.880 1.00 53.00 303 PRO A C 1
ATOM 2459 O O . PRO A 1 303 ? -30.739 -23.264 18.005 1.00 53.00 303 PRO A O 1
ATOM 2462 N N . ASP A 1 304 ? -31.665 -24.357 16.252 1.00 49.22 304 ASP A N 1
ATOM 2463 C CA . ASP A 1 304 ? -31.539 -25.726 16.746 1.00 49.22 304 ASP A CA 1
ATOM 2464 C C . ASP A 1 304 ? -30.069 -26.146 16.897 1.00 49.22 304 ASP A C 1
ATOM 2466 O O . ASP A 1 304 ? -29.257 -26.017 15.979 1.00 49.22 304 ASP A O 1
ATOM 2470 N N . GLU A 1 305 ? -29.749 -26.709 18.061 1.00 51.94 305 GLU A N 1
ATOM 2471 C CA . GLU A 1 305 ? -28.492 -27.390 18.372 1.00 51.94 305 GLU A CA 1
ATOM 2472 C C . GLU A 1 305 ? -28.425 -28.731 17.617 1.00 51.94 305 GLU A C 1
ATOM 2474 O O . GLU A 1 305 ? -28.705 -29.789 18.170 1.00 51.94 305 GLU A O 1
ATOM 2479 N N . SER A 1 306 ? -28.101 -28.713 16.322 1.00 54.62 306 SER A N 1
ATOM 2480 C CA . SER A 1 306 ? -27.759 -29.944 15.583 1.00 54.62 306 SER A CA 1
ATOM 2481 C C . SER A 1 306 ? -26.867 -29.689 14.365 1.00 54.62 306 SER A C 1
ATOM 2483 O O . SER A 1 306 ? -27.156 -30.114 13.255 1.00 54.62 306 SER A O 1
ATOM 2485 N N . MET A 1 307 ? -25.742 -29.008 14.564 1.00 46.69 307 MET A N 1
ATOM 2486 C CA . MET A 1 307 ? -24.628 -29.041 13.610 1.00 46.69 307 MET A CA 1
ATOM 2487 C C . MET A 1 307 ? -23.332 -29.190 14.403 1.00 46.69 307 MET A C 1
ATOM 2489 O O . MET A 1 307 ? -22.626 -28.222 14.674 1.00 46.69 307 MET A O 1
ATOM 2493 N N . ALA A 1 308 ? -23.053 -30.424 14.825 1.00 51.84 308 ALA A N 1
ATOM 2494 C CA . ALA A 1 308 ? -21.709 -30.822 15.207 1.00 51.84 308 ALA A CA 1
ATOM 2495 C C . ALA A 1 308 ? -20.839 -30.750 13.943 1.00 51.84 308 ALA A C 1
ATOM 2497 O O . ALA A 1 308 ? -20.955 -31.594 13.055 1.00 51.84 308 ALA A O 1
ATOM 2498 N N . PHE A 1 309 ? -20.019 -29.705 13.836 1.00 44.28 309 PHE A N 1
ATOM 2499 C CA . PHE A 1 309 ? -18.928 -29.678 12.870 1.00 44.28 309 PHE A CA 1
ATOM 2500 C C . PHE A 1 309 ? -17.882 -30.681 13.348 1.00 44.28 309 PHE A C 1
ATOM 2502 O O . PHE A 1 309 ? -17.293 -30.520 14.413 1.00 44.28 309 PHE A O 1
ATOM 2509 N N . ALA A 1 310 ? -17.734 -31.759 12.585 1.00 47.28 310 ALA A N 1
ATOM 2510 C CA . ALA A 1 310 ? -16.690 -32.743 12.779 1.00 47.28 310 ALA A CA 1
ATOM 2511 C C . ALA A 1 310 ? -15.320 -32.078 12.570 1.00 47.28 310 ALA A C 1
ATOM 2513 O O . ALA A 1 310 ? -15.027 -31.593 11.475 1.00 47.28 310 ALA A O 1
ATOM 2514 N N . ASP A 1 311 ? -14.502 -32.074 13.622 1.00 53.03 311 ASP A N 1
ATOM 2515 C CA . ASP A 1 311 ? -13.051 -31.922 13.541 1.00 53.03 311 ASP A CA 1
ATOM 2516 C C . ASP A 1 311 ? -12.493 -33.107 12.743 1.00 53.03 311 ASP A C 1
ATOM 2518 O O . ASP A 1 311 ? -12.259 -34.183 13.287 1.00 53.03 311 ASP A O 1
ATOM 2522 N N . ASN A 1 312 ? -12.302 -32.916 11.440 1.00 53.69 312 ASN A N 1
ATOM 2523 C CA . ASN A 1 312 ? -11.399 -33.738 10.642 1.00 53.69 312 ASN A CA 1
ATOM 2524 C C . ASN A 1 312 ? -10.209 -32.860 10.254 1.00 53.69 312 ASN A C 1
ATOM 2526 O O . ASN A 1 312 ? -10.177 -32.267 9.175 1.00 53.69 312 ASN A O 1
ATOM 2530 N N . PHE A 1 313 ? -9.251 -32.755 11.171 1.00 59.34 313 PHE A N 1
ATOM 2531 C CA . PHE A 1 313 ? -7.890 -32.356 10.834 1.00 59.34 313 PHE A CA 1
ATOM 2532 C C . PHE A 1 313 ? -7.177 -33.556 10.186 1.00 59.34 313 PHE A C 1
ATOM 2534 O O . PHE A 1 313 ? -7.340 -34.672 10.677 1.00 59.34 313 PHE A O 1
ATOM 2541 N N . PRO A 1 314 ? -6.418 -33.369 9.093 1.00 61.75 314 PRO A N 1
ATOM 2542 C CA . PRO A 1 314 ? -5.481 -34.382 8.627 1.00 61.75 314 PRO A CA 1
ATOM 2543 C C . PRO A 1 314 ? -4.267 -34.419 9.565 1.00 61.75 314 PRO A C 1
ATOM 2545 O O . PRO A 1 314 ? -3.746 -33.367 9.946 1.00 61.75 314 PRO A O 1
ATOM 2548 N N . ASP A 1 315 ? -3.852 -35.626 9.947 1.00 59.31 315 ASP A N 1
ATOM 2549 C CA . ASP A 1 315 ? -2.691 -35.861 10.806 1.00 59.31 315 ASP A CA 1
ATOM 2550 C C . ASP A 1 315 ? -1.395 -35.372 10.130 1.00 59.31 315 ASP A C 1
ATOM 2552 O O . ASP A 1 315 ? -1.218 -35.479 8.914 1.00 59.31 315 ASP A O 1
ATOM 2556 N N . GLU A 1 316 ? -0.474 -34.834 10.936 1.00 60.66 316 GLU A N 1
ATOM 2557 C CA . GLU A 1 316 ? 0.777 -34.178 10.515 1.00 60.66 316 GLU A CA 1
ATOM 2558 C C . GLU A 1 316 ? 1.766 -35.085 9.744 1.00 60.66 316 GLU A C 1
ATOM 2560 O O . GLU A 1 316 ? 2.783 -34.595 9.258 1.00 60.66 316 GLU A O 1
ATOM 2565 N N . GLU A 1 317 ? 1.480 -36.379 9.566 1.00 57.88 317 GLU A N 1
ATOM 2566 C CA . GLU A 1 317 ? 2.354 -37.321 8.848 1.00 57.88 317 GLU A CA 1
ATOM 2567 C C . GLU A 1 317 ? 2.204 -37.291 7.311 1.00 57.88 317 GLU A C 1
ATOM 2569 O O . GLU A 1 317 ? 3.037 -37.865 6.613 1.00 57.88 317 GLU A O 1
ATOM 2574 N N . GLU A 1 318 ? 1.208 -36.595 6.745 1.00 56.38 318 GLU A N 1
ATOM 2575 C CA . GLU A 1 318 ? 1.036 -36.491 5.278 1.00 56.38 318 GLU A CA 1
ATOM 2576 C C . GLU A 1 318 ? 1.711 -35.261 4.633 1.00 56.38 318 GLU A C 1
ATOM 2578 O O . GLU A 1 318 ? 1.621 -35.072 3.419 1.00 56.38 318 GLU A O 1
ATOM 2583 N N . LEU A 1 319 ? 2.404 -34.416 5.407 1.00 55.12 319 LEU A N 1
ATOM 2584 C CA . LEU A 1 319 ? 3.034 -33.184 4.897 1.00 55.12 319 LEU A CA 1
ATOM 2585 C C . LEU A 1 319 ? 4.530 -33.305 4.558 1.00 55.12 319 LEU A C 1
ATOM 2587 O O . LEU A 1 319 ? 5.131 -32.315 4.140 1.00 55.12 319 LEU A O 1
ATOM 2591 N N . GLU A 1 320 ? 5.121 -34.497 4.657 1.00 53.00 320 GLU A N 1
ATOM 2592 C CA . GLU A 1 320 ? 6.484 -34.766 4.178 1.00 53.00 320 GLU A CA 1
ATOM 2593 C C . GLU A 1 320 ? 6.481 -35.665 2.929 1.00 53.00 320 GLU A C 1
ATOM 2595 O O . GLU A 1 320 ? 6.761 -36.861 3.005 1.00 53.00 320 GLU A O 1
ATOM 2600 N N . ILE A 1 321 ? 6.195 -35.074 1.759 1.00 51.72 321 ILE A N 1
ATOM 2601 C CA . ILE A 1 321 ? 6.661 -35.563 0.443 1.00 51.72 321 ILE A CA 1
ATOM 2602 C C . ILE A 1 321 ? 7.168 -34.389 -0.391 1.00 51.72 321 ILE A C 1
ATOM 2604 O O . ILE A 1 321 ? 6.409 -33.404 -0.553 1.00 51.72 321 ILE A O 1
#

Secondary structure (DSSP, 8-state):
--------GGG--SSHHHHHHHHHHHHHHHHHHHHHHHHHHHHHHHHHHHHHHHHHHHHHHHHHHHHHHHHHHHHHHHHHHHHHTTS-------TTTHHHHHHHHHHHHHHHHHHHHHHHHHHHHHHHHHHHHHHHHHHHHHHHHHHHHHHHHHHHHHHHHHHHHHHHHHHHHHHHHHIIIIIHHHHHHHHHHHHHHHHHHHHHHHHHHHHHHH---SS---------------------------------------------PPP----------------------------PPP-PPPPPS-------PPPGGGS--

Organism: NCBI:txid1481888

Sequence (321 aa):
MESDLSFDESSFGFSQGVDHDLIKELVELRQMRGDRESLLRTNHYYASQLSGLEVRISELKALNDAKDLEISKLKTKLRKFSSRGSETERESTRGSFSLHKQDFEARFGFDEEQSQNEILRIESARLKLEVAKAKQDKSDWEEKSKEVTEKVNILESANKDLEDQLRNFQEVRTERDYLKNEMIPMLEKTIKLYQKNKEELENELENQQNKRKRSPISSRLGRETQEENPFIYKGRTGMKPKVSPKNSRAGTGSFASKPYVQIKIPNTGISIMARNSNTQNFKDNITKRAPTNSQPAVIPKKPDESMAFADNFPDEEELEI

pLDDT: mean 71.24, std 22.75, range [32.53, 97.44]